Protein AF-A0A382T6Q1-F1 (afdb_monomer)

Nearest PDB structures (foldseek):
  5dcd-assembly1_B  TM=9.804E-01  e=9.846E-10  Neisseria meningitidis MC58
  1kfl-assembly1_C  TM=9.693E-01  e=5.801E-10  Escherichia coli
  5czt-assembly1_D  TM=9.406E-01  e=7.074E-10  Neisseria meningitidis MC58
  7rue-assembly1_A  TM=9.639E-01  e=2.038E-09  Escherichia coli K-12
  6u8j-assembly1_D  TM=9.056E-01  e=2.837E-09  Candidozyma auris

Radius of gyration: 24.12 Å; Cα contacts (8 Å, |Δi|>4): 150; chains: 1; bounding box: 41×45×71 Å

Organism: NCBI:txid408172

Sequence (185 aa):
VERLCSLLVPHKTCTIILPTPISPVASGCVRTANPKHIKVRPGPQPDQVGVLFYGGEIMPATTKDQQGLRDINVNATERLMPPSELLSEFPLTGIAEETVLKGREAIRKVLDGTDGRFIIIAGPCSIHDYDTALEYADRLRRLTQPLSDRLLTVMRVYFEKPRTTVGWKGLLYDPDLNDSFDIAT

Foldseek 3Di:
DVVLCCVLPPPWDKDKDALDDPDPDDPPDPPDDDPPDPPPDPDPDPPDDDDDDDDDDDDDPPDPPPVCPPCVPPPDDDDADDVVVVCVVVPQDPVNVVVVVVLVVVVVCSNVVVQRAMEMETEHPEDLDDVVRVVSVVSSCVSCVVVVSRYSYDYDYHFADDDPDDDDGGCCQCNPRPNPRPNRD

pLDDT: mean 74.5, std 23.42, range [28.3, 98.25]

Mean predicted aligned error: 14.26 Å

Solvent-accessible surface area (backbone atoms only — not comparable to full-atom values): 12126 Å² total; per-residue (Å²): 108,70,71,52,47,53,70,75,40,72,95,51,60,68,48,74,48,74,57,56,80,84,69,97,73,79,93,69,82,74,75,77,75,77,79,88,73,75,77,75,70,82,69,81,64,98,82,69,81,74,91,79,88,78,81,86,85,90,73,83,89,77,75,73,56,89,82,62,85,54,68,80,89,56,92,77,86,80,85,65,79,53,71,74,55,54,46,66,77,58,60,85,47,73,67,57,51,52,50,52,54,54,48,54,53,52,51,49,34,20,69,71,54,80,30,89,32,33,38,34,42,36,35,59,82,48,47,71,51,69,68,65,48,51,54,47,52,54,51,52,49,65,69,43,57,90,43,52,89,51,37,46,78,41,78,44,86,34,44,45,67,96,72,98,62,93,70,86,69,21,34,63,40,22,56,82,74,71,82,75,56,56,58,71,119

Structure (mmCIF, N/CA/C/O backbone):
data_AF-A0A382T6Q1-F1
#
_entry.id   AF-A0A382T6Q1-F1
#
loop_
_atom_site.group_PDB
_atom_site.id
_atom_site.type_symbol
_atom_site.label_atom_id
_atom_site.label_alt_id
_atom_site.label_comp_id
_atom_site.label_asym_id
_atom_site.label_entity_id
_atom_site.label_seq_id
_atom_site.pdbx_PDB_ins_code
_atom_site.Cartn_x
_atom_site.Cartn_y
_atom_site.Cartn_z
_atom_site.occupancy
_atom_site.B_iso_or_equiv
_atom_site.auth_seq_id
_atom_site.auth_comp_id
_atom_site.auth_asym_id
_atom_site.auth_atom_id
_atom_site.pdbx_PDB_model_num
ATOM 1 N N . VAL A 1 1 ? 3.648 -3.907 22.785 1.00 47.91 1 VAL A N 1
ATOM 2 C CA . VAL A 1 1 ? 3.475 -3.422 21.398 1.00 47.91 1 VAL A CA 1
ATOM 3 C C . VAL A 1 1 ? 4.449 -4.117 20.448 1.00 47.91 1 VAL A C 1
ATOM 5 O O . VAL A 1 1 ? 3.983 -4.815 19.560 1.00 47.91 1 VAL A O 1
ATOM 8 N N . GLU A 1 2 ? 5.764 -4.069 20.691 1.00 40.75 2 GLU A N 1
ATOM 9 C CA . GLU A 1 2 ? 6.763 -4.837 19.912 1.00 40.75 2 GLU A CA 1
ATOM 10 C C . GLU A 1 2 ? 6.488 -6.346 19.883 1.00 40.75 2 GLU A C 1
ATOM 12 O O . GLU A 1 2 ? 6.499 -6.943 18.813 1.00 40.75 2 GLU A O 1
ATOM 17 N N . ARG A 1 3 ? 6.103 -6.939 21.027 1.00 52.00 3 ARG A N 1
ATOM 18 C CA . ARG A 1 3 ? 5.649 -8.342 21.092 1.00 52.00 3 ARG A CA 1
ATOM 19 C C . ARG A 1 3 ? 4.442 -8.643 20.194 1.00 52.00 3 ARG A C 1
ATOM 21 O O . ARG A 1 3 ? 4.283 -9.771 19.756 1.00 52.00 3 ARG A O 1
ATOM 28 N N . LEU A 1 4 ? 3.586 -7.652 19.931 1.00 56.66 4 LEU A N 1
ATOM 29 C CA . LEU A 1 4 ? 2.414 -7.817 19.072 1.00 56.66 4 LEU A CA 1
ATOM 30 C C . LEU A 1 4 ? 2.830 -7.804 17.593 1.00 56.66 4 LEU A C 1
ATOM 32 O O . LEU A 1 4 ? 2.441 -8.705 16.865 1.00 56.66 4 LEU A O 1
ATOM 36 N N . CYS A 1 5 ? 3.683 -6.862 17.159 1.00 53.66 5 CYS A N 1
ATOM 37 C CA . CYS A 1 5 ? 4.230 -6.883 15.790 1.00 53.66 5 CYS A CA 1
ATOM 38 C C . CYS A 1 5 ? 5.082 -8.135 15.533 1.00 53.66 5 CYS A C 1
ATOM 40 O O . CYS A 1 5 ? 4.978 -8.709 14.456 1.00 53.66 5 CYS A O 1
ATOM 42 N N . SER A 1 6 ? 5.887 -8.596 16.500 1.00 57.41 6 SER A N 1
ATOM 43 C CA . SER A 1 6 ? 6.708 -9.804 16.321 1.00 57.41 6 SER A CA 1
ATOM 44 C C . SER A 1 6 ? 5.875 -11.084 16.205 1.00 57.41 6 SER A C 1
ATOM 46 O O . SER A 1 6 ? 6.306 -12.023 15.545 1.00 57.41 6 SER A O 1
ATOM 48 N N . LEU A 1 7 ? 4.697 -11.126 16.840 1.00 58.12 7 LEU A N 1
ATOM 49 C CA . LEU A 1 7 ? 3.750 -12.241 16.737 1.00 58.12 7 LEU A CA 1
ATOM 50 C C . LEU A 1 7 ? 2.888 -12.159 15.471 1.00 58.12 7 LEU A C 1
ATOM 52 O O . LEU A 1 7 ? 2.564 -13.189 14.890 1.00 58.12 7 LEU A O 1
ATOM 56 N N . LEU A 1 8 ? 2.513 -10.949 15.046 1.00 56.31 8 LEU A N 1
ATOM 57 C CA . LEU A 1 8 ? 1.639 -10.738 13.890 1.00 56.31 8 LEU A CA 1
ATOM 58 C C . LEU A 1 8 ? 2.393 -10.803 12.557 1.00 56.31 8 LEU A C 1
ATOM 60 O O . LEU A 1 8 ? 1.815 -11.217 11.556 1.00 56.31 8 LEU A O 1
ATOM 64 N N . VAL A 1 9 ? 3.660 -10.374 12.522 1.00 58.84 9 VAL A N 1
ATOM 65 C CA . VAL A 1 9 ? 4.433 -10.239 11.281 1.00 58.84 9 VAL A CA 1
ATOM 66 C C . VAL A 1 9 ? 5.918 -10.567 11.514 1.00 58.84 9 VAL A C 1
ATOM 68 O O . VAL A 1 9 ? 6.771 -9.671 11.508 1.00 58.84 9 VAL A O 1
ATOM 71 N N . PRO A 1 10 ? 6.273 -11.846 11.732 1.00 50.25 10 PRO A N 1
ATOM 72 C CA . PRO A 1 10 ? 7.665 -12.230 11.922 1.00 50.25 10 PRO A CA 1
ATOM 73 C C . PRO A 1 10 ? 8.465 -11.881 10.655 1.00 50.25 10 PRO A C 1
ATOM 75 O O . PRO A 1 10 ? 8.122 -12.299 9.551 1.00 50.25 10 PRO A O 1
ATOM 78 N N . HIS A 1 11 ? 9.523 -11.082 10.817 1.00 51.50 11 HIS A N 1
ATOM 79 C CA . HIS A 1 11 ? 10.464 -10.651 9.767 1.00 51.50 11 HIS A CA 1
ATOM 80 C C . HIS A 1 11 ? 9.995 -9.593 8.747 1.00 51.50 11 HIS A C 1
ATOM 82 O O . HIS A 1 11 ? 10.714 -9.370 7.770 1.00 51.50 11 HIS A O 1
ATOM 88 N N . LYS A 1 12 ? 8.861 -8.892 8.934 1.00 60.53 12 LYS A N 1
ATOM 89 C CA . LYS A 1 12 ? 8.493 -7.771 8.032 1.00 60.53 12 LYS A CA 1
ATOM 90 C C . LYS A 1 12 ? 8.307 -6.441 8.757 1.00 60.53 12 LYS A C 1
ATOM 92 O O . LYS A 1 12 ? 8.210 -6.368 9.978 1.00 60.53 12 LYS A O 1
ATOM 97 N N . THR A 1 13 ? 8.325 -5.361 7.978 1.00 62.75 13 THR A N 1
ATOM 98 C CA . THR A 1 13 ? 8.243 -3.989 8.483 1.00 62.75 13 THR A CA 1
ATOM 99 C C . THR A 1 13 ? 6.822 -3.703 8.979 1.00 62.75 13 THR A C 1
ATOM 101 O O . THR A 1 13 ? 5.854 -3.854 8.236 1.00 62.75 13 THR A O 1
ATOM 104 N N . CYS A 1 14 ? 6.710 -3.299 10.244 1.00 67.50 14 CYS A N 1
ATOM 105 C CA . CYS A 1 14 ? 5.460 -2.992 10.938 1.00 67.50 14 CYS A CA 1
ATOM 106 C C . CYS A 1 14 ? 5.563 -1.552 11.453 1.00 67.50 14 CYS A C 1
ATOM 108 O O . CYS A 1 14 ? 6.477 -1.242 12.218 1.00 67.50 14 CYS A O 1
ATOM 110 N N . THR A 1 15 ? 4.666 -0.666 11.022 1.00 77.75 15 THR A N 1
ATOM 111 C CA . THR A 1 15 ? 4.582 0.711 11.527 1.00 77.75 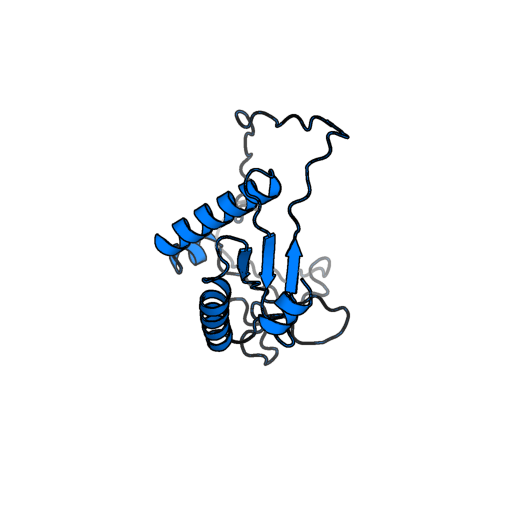15 THR A CA 1
ATOM 112 C C . THR A 1 15 ? 3.299 0.857 12.326 1.00 77.75 15 THR A C 1
ATOM 114 O O . THR A 1 15 ? 2.217 0.552 11.830 1.00 77.75 15 THR A O 1
ATOM 117 N N . ILE A 1 16 ? 3.420 1.326 13.566 1.00 78.62 16 ILE A N 1
ATOM 118 C CA . ILE A 1 16 ? 2.279 1.556 14.452 1.00 78.62 16 ILE A CA 1
ATOM 119 C C . ILE A 1 16 ? 2.143 3.054 14.662 1.00 78.62 16 ILE A C 1
ATOM 121 O O . ILE A 1 16 ? 3.103 3.712 15.061 1.00 78.62 16 ILE A O 1
ATOM 125 N N . ILE A 1 17 ? 0.945 3.573 14.418 1.00 79.38 17 ILE A N 1
ATOM 126 C CA . ILE A 1 17 ? 0.595 4.958 14.717 1.00 79.38 17 ILE A CA 1
ATOM 127 C C . ILE A 1 17 ? -0.292 4.928 15.958 1.00 79.38 17 ILE A C 1
ATOM 129 O O . ILE A 1 17 ? -1.350 4.291 15.978 1.00 79.38 17 ILE A O 1
ATOM 133 N N . LEU A 1 18 ? 0.190 5.573 17.019 1.00 72.88 18 LEU A N 1
ATOM 134 C CA . LEU A 1 18 ? -0.538 5.683 18.274 1.00 72.88 18 LEU A CA 1
ATOM 135 C C . LEU A 1 18 ? -1.592 6.791 18.157 1.00 72.88 18 LEU A C 1
ATOM 137 O O . LEU A 1 18 ? -1.285 7.835 17.578 1.00 72.88 18 LEU A O 1
ATOM 141 N N . PRO A 1 19 ? -2.793 6.609 18.730 1.00 68.62 19 PRO A N 1
ATOM 142 C CA . PRO A 1 19 ? -3.730 7.703 18.908 1.00 68.62 19 PRO A CA 1
ATOM 143 C C . PRO A 1 19 ? -3.088 8.700 19.876 1.00 68.62 19 PRO A C 1
ATOM 145 O O . PRO A 1 19 ? -2.987 8.455 21.079 1.00 68.62 19 PRO A O 1
ATOM 148 N N . THR A 1 20 ? -2.558 9.799 19.349 1.00 55.50 20 THR A N 1
ATOM 149 C CA . THR A 1 20 ? -2.047 10.883 20.184 1.00 55.50 20 THR A CA 1
ATOM 150 C C . THR A 1 20 ? -3.222 11.752 20.617 1.00 55.50 20 THR A C 1
ATOM 152 O O . THR A 1 20 ? -3.984 12.179 19.747 1.00 55.50 20 THR A O 1
ATOM 155 N N . PRO A 1 21 ? -3.375 12.076 21.913 1.00 51.31 21 PRO A N 1
ATOM 156 C CA . PRO A 1 21 ? -4.291 13.133 22.302 1.00 51.31 21 PRO A CA 1
ATOM 157 C C . PRO A 1 21 ? -3.818 14.426 21.636 1.00 51.31 21 PRO A C 1
ATOM 159 O O . PRO A 1 21 ? -2.656 14.815 21.772 1.00 51.31 21 PRO A O 1
ATOM 162 N N . ILE A 1 22 ? -4.706 15.073 20.884 1.00 51.69 22 ILE A N 1
ATOM 163 C CA . ILE A 1 22 ? -4.438 16.387 20.307 1.00 51.69 22 ILE A CA 1
ATOM 164 C C . ILE A 1 22 ? -4.257 17.351 21.488 1.00 51.69 22 ILE A C 1
ATOM 166 O O . ILE A 1 22 ? -5.223 17.751 22.133 1.00 51.69 22 ILE A O 1
ATOM 170 N N . SER A 1 23 ? -3.009 17.688 21.819 1.00 40.84 23 SER A N 1
ATOM 171 C CA . SER A 1 23 ? -2.712 18.794 22.730 1.00 40.84 23 SER A CA 1
ATOM 172 C C . SER A 1 23 ? -3.094 20.107 22.035 1.00 40.84 23 SER A C 1
ATOM 174 O O . SER A 1 23 ? -2.756 20.278 20.859 1.00 40.84 23 SER A O 1
ATOM 176 N N . PRO A 1 24 ? -3.784 21.048 22.704 1.00 41.75 24 PRO A N 1
ATOM 177 C CA . PRO A 1 24 ? -4.223 22.294 22.096 1.00 41.75 24 PRO A CA 1
ATOM 178 C C . PRO A 1 24 ? -3.056 23.288 22.056 1.00 41.75 24 PRO A C 1
ATOM 180 O O . PRO A 1 24 ? -3.032 24.263 22.802 1.00 41.75 24 PRO A O 1
ATOM 183 N N . VAL A 1 25 ? -2.057 23.057 21.206 1.00 37.09 25 VAL A N 1
ATOM 184 C CA . VAL A 1 25 ? -1.015 24.055 20.931 1.00 37.09 25 VAL A CA 1
ATOM 185 C C . VAL A 1 25 ? -0.823 24.173 19.425 1.00 37.09 25 VAL A C 1
ATOM 187 O O . VAL A 1 25 ? -0.616 23.184 18.733 1.00 37.09 25 VAL A O 1
ATOM 190 N N . ALA A 1 26 ? -0.895 25.422 18.959 1.00 33.69 26 ALA A N 1
ATOM 191 C CA . ALA A 1 26 ? -0.887 25.888 17.573 1.00 33.69 26 ALA A CA 1
ATOM 192 C C . ALA A 1 26 ? -2.203 25.683 16.800 1.00 33.69 26 ALA A C 1
ATOM 194 O O . ALA A 1 26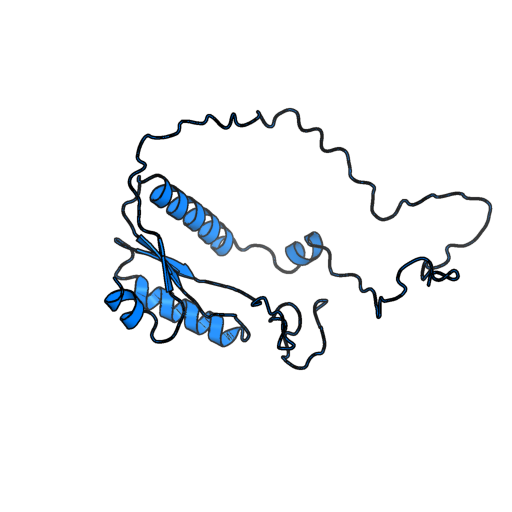 ? -2.272 25.010 15.775 1.00 33.69 26 ALA A O 1
ATOM 195 N N . SER A 1 27 ? -3.228 26.426 17.231 1.00 36.88 27 SER A N 1
ATOM 196 C CA . SER A 1 27 ? -4.284 26.926 16.343 1.00 36.88 27 SER A CA 1
ATOM 197 C C . SER A 1 27 ? -3.674 27.938 15.358 1.00 36.88 27 SER A C 1
ATOM 199 O O . SER A 1 27 ? -3.839 29.151 15.466 1.00 36.88 27 SER A O 1
ATOM 201 N N . GLY A 1 28 ? -2.875 27.427 14.422 1.00 28.55 28 GLY A N 1
ATOM 202 C CA . GLY A 1 28 ? -2.491 28.108 13.197 1.00 28.55 28 GLY A CA 1
ATOM 203 C C . GLY A 1 28 ? -3.567 27.810 12.169 1.00 28.55 28 GLY A C 1
ATOM 204 O O . GLY A 1 28 ? -3.496 26.815 11.459 1.00 28.55 28 GLY A O 1
ATOM 205 N N . CYS A 1 29 ? -4.603 28.643 12.160 1.00 29.12 29 CYS A N 1
ATOM 206 C CA . CYS A 1 29 ? -5.701 28.624 11.206 1.00 29.12 29 CYS A CA 1
ATOM 207 C C . CYS A 1 29 ? -5.169 28.573 9.760 1.00 29.12 29 CYS A C 1
ATOM 209 O O . CYS A 1 29 ? -4.877 29.607 9.158 1.00 29.12 29 CYS A O 1
ATOM 211 N N . VAL A 1 30 ? -5.065 27.376 9.176 1.00 30.83 30 VAL A N 1
ATOM 212 C CA . VAL A 1 30 ? -5.052 27.226 7.720 1.00 30.83 30 VAL A CA 1
ATOM 213 C C . VAL A 1 30 ? -6.495 27.425 7.293 1.00 30.83 30 VAL A C 1
ATOM 215 O O . VAL A 1 30 ? -7.314 26.509 7.340 1.00 30.83 30 VAL A O 1
ATOM 218 N N . ARG A 1 31 ? -6.827 28.672 6.946 1.00 28.30 31 ARG A N 1
ATOM 219 C CA . ARG A 1 31 ? -8.087 28.999 6.281 1.00 28.30 31 ARG A CA 1
ATOM 220 C C . ARG A 1 31 ? -8.196 28.099 5.056 1.00 28.30 31 ARG A C 1
ATOM 222 O O . ARG A 1 31 ? -7.435 28.252 4.103 1.00 28.30 31 ARG A O 1
ATOM 229 N N . THR A 1 32 ? -9.139 27.168 5.081 1.00 33.62 32 THR A N 1
ATOM 230 C CA . THR A 1 32 ? -9.571 26.468 3.881 1.00 33.62 32 THR A CA 1
ATOM 231 C C . THR A 1 32 ? -10.168 27.517 2.950 1.00 33.62 32 THR A C 1
ATOM 233 O O . THR A 1 32 ? -11.182 28.153 3.245 1.00 33.62 32 THR A O 1
ATOM 236 N N . ALA A 1 33 ? -9.486 27.775 1.837 1.00 33.06 33 ALA A N 1
ATOM 237 C CA . ALA A 1 33 ? -10.050 28.585 0.777 1.00 33.06 33 ALA A CA 1
ATOM 238 C C . ALA A 1 33 ? -11.302 27.867 0.250 1.00 33.06 33 ALA A C 1
ATOM 240 O O . ALA A 1 33 ? -11.252 26.713 -0.169 1.00 33.06 33 ALA A O 1
ATOM 241 N N . ASN A 1 34 ? -12.434 28.562 0.321 1.00 33.62 34 ASN A N 1
ATOM 242 C CA . ASN A 1 34 ? -13.714 28.185 -0.264 1.00 33.62 34 ASN A CA 1
ATOM 243 C C . ASN A 1 34 ? -13.518 27.723 -1.731 1.00 33.62 34 ASN A C 1
ATOM 245 O O . ASN A 1 34 ? -13.037 28.518 -2.541 1.00 33.62 34 ASN A O 1
ATOM 249 N N . PRO A 1 35 ? -13.890 26.486 -2.118 1.00 40.66 35 PRO A N 1
ATOM 250 C CA . PRO A 1 35 ? -13.543 25.932 -3.430 1.00 40.66 35 PRO A CA 1
ATOM 251 C C . PRO A 1 35 ? -14.391 26.484 -4.590 1.00 40.66 35 PRO A C 1
ATOM 253 O O . PRO A 1 35 ? -14.252 26.039 -5.725 1.00 40.66 35 PRO A O 1
ATOM 256 N N . LYS A 1 36 ? -15.271 27.466 -4.358 1.00 37.47 36 LYS A N 1
ATOM 257 C CA . LYS A 1 36 ? -16.271 27.884 -5.355 1.00 37.47 36 LYS A CA 1
ATOM 258 C C . LYS A 1 36 ? -15.774 28.777 -6.500 1.00 37.47 36 LYS A C 1
ATOM 260 O O . LYS A 1 36 ? -16.579 29.114 -7.358 1.00 37.47 36 LYS A O 1
ATOM 265 N N . HIS A 1 37 ? -14.487 29.120 -6.587 1.00 37.06 37 HIS A N 1
ATOM 266 C CA . HIS A 1 37 ? -13.967 29.926 -7.707 1.00 37.06 37 HIS A CA 1
ATOM 267 C C . HIS A 1 37 ? -12.546 29.567 -8.173 1.00 37.06 37 HIS A C 1
ATOM 269 O O . HIS A 1 37 ? -11.833 30.421 -8.699 1.00 37.06 37 HIS A O 1
ATOM 275 N N . ILE A 1 38 ? -12.129 28.300 -8.075 1.00 36.31 38 ILE A N 1
ATOM 276 C CA . ILE A 1 38 ? -10.971 27.848 -8.860 1.00 36.31 38 ILE A CA 1
ATOM 277 C C . ILE A 1 38 ? -11.461 27.609 -10.290 1.00 36.31 38 ILE A C 1
ATOM 279 O O . ILE A 1 38 ? -11.937 26.531 -10.636 1.00 36.31 38 ILE A O 1
ATOM 283 N N . LYS A 1 39 ? -11.367 28.640 -11.139 1.00 32.19 39 LYS A N 1
ATOM 284 C CA . LYS A 1 39 ? -11.378 28.435 -12.590 1.00 32.19 39 LYS A CA 1
ATOM 285 C C . LYS A 1 39 ? -10.113 27.654 -12.930 1.00 32.19 39 LYS A C 1
ATOM 287 O O . LYS A 1 39 ? -9.040 28.240 -13.075 1.00 32.19 39 LYS A O 1
ATOM 292 N N . VAL A 1 40 ? -10.250 26.336 -13.036 1.00 39.09 40 VAL A N 1
ATOM 293 C CA . VAL A 1 40 ? -9.284 25.489 -13.733 1.00 39.09 40 VAL A CA 1
ATOM 294 C C . VAL A 1 40 ? -9.191 26.062 -15.143 1.00 39.09 40 VAL A C 1
ATOM 296 O O . VAL A 1 40 ? -10.143 25.977 -15.917 1.00 39.09 40 VAL A O 1
ATOM 299 N N . ARG A 1 41 ? -8.089 26.752 -15.456 1.00 33.16 41 ARG A N 1
ATOM 300 C CA . ARG A 1 41 ? -7.800 27.055 -16.856 1.00 33.16 41 ARG A CA 1
ATOM 301 C C . ARG A 1 41 ? -7.568 25.702 -17.521 1.00 33.16 41 ARG A C 1
ATOM 303 O O . ARG A 1 41 ? -6.821 24.911 -16.941 1.00 33.16 41 ARG A O 1
ATOM 310 N N . PRO A 1 42 ? -8.192 25.416 -18.672 1.00 37.41 42 PRO A N 1
ATOM 311 C CA . PRO A 1 42 ? -7.820 24.231 -19.420 1.00 37.41 42 PRO A CA 1
ATOM 312 C C . PRO A 1 42 ? -6.308 24.308 -19.646 1.00 37.41 42 PRO A C 1
ATOM 314 O O . PRO A 1 42 ? -5.802 25.312 -20.156 1.00 37.41 42 PRO A O 1
ATOM 317 N N . GLY A 1 43 ? -5.586 23.294 -19.164 1.00 37.00 43 GLY A N 1
ATOM 318 C CA . GLY A 1 43 ? -4.207 23.087 -19.579 1.00 37.00 43 GLY A CA 1
ATOM 319 C C . GLY A 1 43 ? -4.182 22.977 -21.105 1.00 37.00 43 GLY A C 1
ATOM 320 O O . GLY A 1 43 ? -5.196 22.585 -21.692 1.00 37.00 43 GLY A O 1
ATOM 321 N N . PRO A 1 44 ? -3.083 23.375 -21.763 1.00 39.00 44 PRO A N 1
ATOM 322 C CA . PRO A 1 44 ? -2.988 23.240 -23.208 1.00 39.00 44 PRO A CA 1
ATOM 323 C C . PRO A 1 44 ? -3.295 21.787 -23.583 1.00 39.00 44 PRO A C 1
ATOM 325 O O . PRO A 1 44 ? -2.747 20.862 -22.980 1.00 39.00 44 PRO A O 1
ATOM 328 N N . GLN A 1 45 ? -4.225 21.607 -24.522 1.00 42.22 45 GLN A N 1
ATOM 329 C CA . GLN A 1 45 ? -4.540 20.299 -25.090 1.00 42.22 45 GLN A CA 1
ATOM 330 C C . GLN A 1 45 ? -3.230 19.678 -25.605 1.00 42.22 45 GLN A C 1
ATOM 332 O O . GLN A 1 45 ? -2.437 20.400 -26.223 1.00 42.22 45 GLN A O 1
ATOM 337 N N . PRO A 1 46 ? -2.954 18.390 -25.336 1.00 41.81 46 PRO A N 1
ATOM 338 C CA . PRO A 1 46 ? -1.657 17.782 -25.635 1.00 41.81 46 PRO A CA 1
ATOM 339 C C . PRO A 1 46 ? -1.360 17.617 -27.140 1.00 41.81 46 PRO A C 1
ATOM 341 O O . PRO A 1 46 ? -0.346 17.025 -27.496 1.00 41.81 46 PRO A O 1
ATOM 344 N N . ASP A 1 47 ? -2.184 18.168 -28.030 1.00 39.00 47 ASP A N 1
ATOM 345 C CA . ASP A 1 47 ? -2.066 18.079 -29.485 1.00 39.00 47 ASP A CA 1
ATOM 346 C C . ASP A 1 47 ? -2.077 19.434 -30.225 1.00 39.00 47 ASP A C 1
ATOM 348 O O . ASP A 1 47 ? -2.083 19.453 -31.454 1.00 39.00 47 ASP A O 1
ATOM 352 N N . GLN A 1 48 ? -2.008 20.582 -29.540 1.00 37.66 48 GLN A N 1
ATOM 353 C CA . GLN A 1 48 ? -1.957 21.891 -30.215 1.00 37.66 48 GLN A CA 1
ATOM 354 C C . GLN A 1 48 ? -0.680 22.680 -29.921 1.00 37.66 48 GLN A C 1
ATOM 356 O O . GLN A 1 48 ? -0.701 23.767 -29.344 1.00 37.66 48 GLN A O 1
ATOM 361 N N . VAL A 1 49 ? 0.452 22.173 -30.412 1.00 38.31 49 VAL A N 1
ATOM 362 C CA . VAL A 1 49 ? 1.567 23.051 -30.785 1.00 38.31 49 VAL A CA 1
ATOM 363 C C . VAL A 1 49 ? 1.359 23.449 -32.243 1.00 38.31 49 VAL A C 1
ATOM 365 O O . VAL A 1 49 ? 1.632 22.673 -33.146 1.00 38.31 49 VAL A O 1
ATOM 368 N N . GLY A 1 50 ? 0.840 24.663 -32.442 1.00 32.69 50 GLY A N 1
ATOM 369 C CA . GLY A 1 50 ? 0.973 25.446 -33.673 1.00 32.69 50 GLY A CA 1
ATOM 370 C C . GLY A 1 50 ? 0.585 24.748 -34.974 1.00 32.69 50 GLY A C 1
ATOM 371 O O . GLY A 1 50 ? 1.440 24.313 -35.737 1.00 32.69 50 GLY A O 1
ATOM 372 N N . VAL A 1 51 ? -0.703 24.774 -35.296 1.00 33.09 51 VAL A N 1
ATOM 373 C CA . VAL A 1 51 ? -1.158 24.619 -36.675 1.00 33.09 51 VAL A CA 1
ATOM 374 C C . VAL A 1 51 ? -0.860 25.919 -37.433 1.00 33.09 51 VAL A C 1
ATOM 376 O O . VAL A 1 51 ? -1.531 26.929 -37.228 1.00 33.09 51 VAL A O 1
ATOM 379 N N . LEU A 1 52 ? 0.128 25.892 -38.329 1.00 30.19 52 LEU A N 1
ATOM 380 C CA . LEU A 1 52 ? 0.249 26.845 -39.435 1.00 30.19 52 LEU A CA 1
ATOM 381 C C . LEU A 1 52 ? 0.068 26.054 -40.731 1.00 30.19 52 LEU A C 1
ATOM 383 O O . LEU A 1 52 ? 0.990 25.415 -41.229 1.00 30.19 52 LEU A O 1
ATOM 387 N N . PHE A 1 53 ? -1.164 26.055 -41.240 1.00 37.72 53 PHE A N 1
ATOM 388 C CA . PHE A 1 53 ? -1.484 25.481 -42.540 1.00 37.72 53 PHE A CA 1
ATOM 389 C C . PHE A 1 53 ? -1.060 26.441 -43.653 1.00 37.72 53 PHE A C 1
ATOM 391 O O . PHE A 1 53 ? -1.612 27.532 -43.772 1.00 37.72 53 PHE A O 1
ATOM 398 N N . TYR A 1 54 ? -0.166 25.977 -44.523 1.00 31.77 54 TYR A N 1
ATOM 399 C CA . TYR A 1 54 ? -0.213 26.283 -45.951 1.00 31.77 54 TYR A CA 1
ATOM 400 C C . TYR A 1 54 ? 0.179 25.018 -46.727 1.00 31.77 54 TYR A C 1
ATOM 402 O O . TYR A 1 54 ? 1.354 24.747 -46.925 1.00 31.77 54 TYR A O 1
ATOM 410 N N . GLY A 1 55 ? -0.839 24.252 -47.137 1.00 40.66 55 GLY A N 1
ATOM 411 C CA . GLY A 1 55 ? -0.755 23.210 -48.166 1.00 40.66 55 GLY A CA 1
ATOM 412 C C . GLY A 1 55 ? -0.064 21.889 -47.792 1.00 40.66 55 GLY A C 1
ATOM 413 O O . GLY A 1 55 ? 1.153 21.809 -47.820 1.00 40.66 55 GLY A O 1
ATOM 414 N N . GLY A 1 56 ? -0.865 20.829 -47.617 1.00 45.94 56 GLY A N 1
ATOM 415 C CA . GLY A 1 56 ? -0.483 19.449 -47.964 1.00 45.94 56 GLY A CA 1
ATOM 416 C C . GLY A 1 56 ? 0.250 18.609 -46.906 1.00 45.94 56 GLY A C 1
ATOM 417 O O . GLY A 1 56 ? 1.387 18.887 -46.563 1.00 45.94 56 GLY A O 1
ATOM 418 N N . GLU A 1 57 ? -0.413 17.514 -46.513 1.00 37.56 57 GLU A N 1
ATOM 419 C CA . GLU A 1 57 ? 0.080 16.307 -45.815 1.00 37.56 57 GLU A CA 1
ATOM 420 C C . GLU A 1 57 ? 0.465 16.382 -44.321 1.00 37.56 57 GLU A C 1
ATOM 422 O O . GLU A 1 57 ? 1.252 17.202 -43.857 1.00 37.56 57 GLU A O 1
ATOM 427 N N . ILE A 1 58 ? -0.105 15.441 -43.555 1.00 43.72 58 ILE A N 1
ATOM 428 C CA . ILE A 1 58 ? 0.192 15.183 -42.142 1.00 43.72 58 ILE A CA 1
ATOM 429 C C . ILE A 1 58 ? 1.397 14.239 -42.094 1.00 43.72 58 ILE A C 1
ATOM 431 O O . ILE A 1 58 ? 1.275 13.057 -42.409 1.00 43.72 58 ILE A O 1
ATOM 435 N N . MET A 1 59 ? 2.556 14.756 -41.692 1.00 38.53 59 MET A N 1
ATOM 436 C CA . MET A 1 59 ? 3.746 13.947 -41.416 1.00 38.53 59 MET A CA 1
ATOM 437 C C . MET A 1 59 ? 3.752 13.512 -39.940 1.00 38.53 59 MET A C 1
ATOM 439 O O . MET A 1 59 ? 3.455 14.334 -39.068 1.00 38.53 59 MET A O 1
ATOM 443 N N . PRO A 1 60 ? 4.099 12.252 -39.614 1.00 43.44 60 PRO A N 1
ATOM 444 C CA . PRO A 1 60 ? 4.239 11.823 -38.228 1.00 43.44 60 PRO A CA 1
ATOM 445 C C . PRO A 1 60 ? 5.418 12.555 -37.572 1.00 43.44 60 PRO A C 1
ATOM 447 O O . PRO A 1 60 ? 6.549 12.513 -38.055 1.00 43.44 60 PRO A O 1
ATOM 450 N N . ALA A 1 61 ? 5.157 13.229 -36.452 1.00 43.84 61 ALA A N 1
ATOM 451 C CA . ALA A 1 61 ? 6.183 13.903 -35.667 1.00 43.84 61 ALA A CA 1
ATOM 452 C C . ALA A 1 61 ? 7.034 12.883 -34.890 1.00 43.84 61 ALA A C 1
ATOM 454 O O . ALA A 1 61 ? 6.840 12.662 -33.698 1.00 43.84 61 ALA A O 1
ATOM 455 N N . THR A 1 62 ? 8.005 12.272 -35.563 1.00 49.94 62 THR A N 1
ATOM 456 C CA . THR A 1 62 ? 9.221 11.754 -34.923 1.00 49.94 62 THR A CA 1
ATOM 457 C C . THR A 1 62 ? 10.353 12.727 -35.211 1.00 49.94 62 THR A C 1
ATOM 459 O O . THR A 1 62 ? 11.234 12.470 -36.030 1.00 49.94 62 THR A O 1
ATOM 462 N N . THR A 1 63 ? 10.324 13.897 -34.580 1.00 48.81 63 THR A N 1
ATOM 463 C CA . THR A 1 63 ? 11.452 14.828 -34.633 1.00 48.81 63 THR A CA 1
ATOM 464 C C . THR A 1 63 ? 12.512 14.367 -33.642 1.00 48.81 63 THR A C 1
ATOM 466 O O . THR A 1 63 ? 12.503 14.787 -32.488 1.00 48.81 63 THR A O 1
ATOM 469 N N . LYS A 1 64 ? 13.453 13.526 -34.090 1.00 50.75 64 LYS A N 1
ATOM 470 C CA . LYS A 1 64 ? 14.811 13.600 -33.532 1.00 50.75 64 LYS A CA 1
ATOM 471 C C . LYS A 1 64 ? 15.282 15.029 -33.776 1.00 50.75 64 LYS A C 1
ATOM 473 O O . LYS A 1 64 ? 15.270 15.476 -34.924 1.00 50.75 64 LYS A O 1
ATOM 478 N N . ASP A 1 65 ? 15.623 15.749 -32.713 1.00 58.69 65 ASP A N 1
ATOM 479 C CA . ASP A 1 65 ? 16.144 17.105 -32.825 1.00 58.69 65 ASP A CA 1
ATOM 480 C C . ASP A 1 65 ? 17.410 17.092 -33.692 1.00 58.69 65 ASP A C 1
ATOM 482 O O . ASP A 1 65 ? 18.457 16.584 -33.293 1.00 58.69 65 ASP A O 1
ATOM 486 N N . GLN A 1 66 ? 17.299 17.619 -34.911 1.00 56.84 66 GLN A N 1
ATOM 487 C CA . GLN A 1 66 ? 18.392 17.621 -35.880 1.00 56.84 66 GLN A CA 1
ATOM 488 C C . GLN A 1 66 ? 19.535 18.565 -35.475 1.00 56.84 66 GLN A C 1
ATOM 490 O O . GLN A 1 66 ? 20.619 18.478 -36.047 1.00 56.84 66 GLN A O 1
ATOM 495 N N . GLN A 1 67 ? 19.315 19.450 -34.493 1.00 65.56 67 GLN A N 1
ATOM 496 C CA . GLN A 1 67 ? 20.311 20.406 -33.998 1.00 65.56 67 GLN A CA 1
ATOM 497 C C . GLN A 1 67 ? 21.016 19.942 -32.715 1.00 65.56 67 GLN A C 1
ATOM 499 O O . GLN A 1 67 ? 21.969 20.593 -32.291 1.00 65.56 67 GLN A O 1
ATOM 504 N N . GLY A 1 68 ? 20.585 18.827 -32.107 1.00 71.62 68 GLY A N 1
ATOM 505 C CA . GLY A 1 68 ? 21.182 18.304 -30.873 1.00 71.62 68 GLY A CA 1
ATOM 506 C C . GLY A 1 68 ? 21.068 19.258 -29.677 1.00 71.62 68 GLY A C 1
ATOM 507 O O . GLY A 1 68 ? 21.925 19.252 -28.799 1.00 71.62 68 GLY A O 1
ATOM 508 N N . LEU A 1 69 ? 20.042 20.109 -29.652 1.00 83.62 69 LEU A N 1
ATOM 509 C CA . LEU A 1 69 ? 19.765 21.050 -28.568 1.00 83.62 69 LEU A CA 1
ATOM 510 C C . LEU A 1 69 ? 18.896 20.411 -27.467 1.00 83.62 69 LEU A C 1
ATOM 512 O O . LEU A 1 69 ? 18.915 20.857 -26.319 1.00 83.62 69 LEU A O 1
ATOM 516 N N . ARG A 1 70 ? 18.115 19.383 -27.812 1.00 84.81 70 ARG A N 1
ATOM 517 C CA . ARG A 1 70 ? 17.151 18.685 -26.954 1.00 84.81 70 ARG A CA 1
ATOM 518 C C . ARG A 1 70 ? 17.356 17.176 -27.022 1.00 84.81 70 ARG A C 1
ATOM 520 O O . ARG A 1 70 ? 17.838 16.649 -28.018 1.00 84.81 70 ARG A O 1
ATOM 527 N N . ASP A 1 71 ? 16.998 16.502 -25.933 1.00 86.94 71 ASP A N 1
ATOM 528 C CA . ASP A 1 71 ? 16.993 15.039 -25.802 1.00 86.94 71 ASP A CA 1
ATOM 529 C C . ASP A 1 71 ? 18.343 14.352 -26.088 1.00 86.94 71 ASP A C 1
ATOM 531 O O . ASP A 1 71 ? 18.405 13.163 -26.389 1.00 86.94 71 ASP A O 1
ATOM 535 N N . ILE A 1 72 ? 19.451 15.087 -25.917 1.00 89.50 72 ILE A N 1
ATOM 536 C CA . ILE A 1 72 ? 20.822 14.629 -26.213 1.00 89.50 72 ILE A CA 1
ATOM 537 C C . ILE A 1 72 ? 21.232 13.342 -25.480 1.00 89.50 72 ILE A C 1
ATOM 539 O O . ILE A 1 72 ? 22.053 12.587 -25.988 1.00 89.50 72 ILE A O 1
ATOM 543 N N . ASN A 1 73 ? 20.663 13.101 -24.294 1.00 89.94 73 ASN A N 1
ATOM 544 C CA . ASN A 1 73 ? 20.958 11.960 -23.421 1.00 89.94 73 ASN A CA 1
ATOM 545 C C . ASN A 1 73 ? 19.706 11.096 -23.177 1.00 89.94 73 ASN A C 1
ATOM 547 O O . ASN A 1 73 ? 19.580 10.471 -22.124 1.00 89.94 73 ASN A O 1
ATOM 551 N N . VAL A 1 74 ? 18.749 11.109 -24.107 1.00 88.56 74 VAL A N 1
ATOM 552 C CA . VAL A 1 74 ? 17.525 10.305 -24.027 1.00 88.56 74 VAL A CA 1
ATOM 553 C C . VAL A 1 74 ? 17.676 9.098 -24.947 1.00 88.56 74 VAL A C 1
ATOM 555 O O . VAL A 1 74 ? 17.817 9.247 -26.159 1.00 88.56 74 VAL A O 1
ATOM 558 N N . ASN A 1 75 ? 17.642 7.895 -24.370 1.00 87.75 75 ASN A N 1
ATOM 559 C CA . ASN A 1 75 ? 17.728 6.655 -25.148 1.00 87.75 75 ASN A CA 1
ATOM 560 C C . ASN A 1 75 ? 16.442 6.399 -25.944 1.00 87.75 75 ASN A C 1
ATOM 562 O O . ASN A 1 75 ? 16.504 6.042 -27.120 1.00 87.75 75 ASN A O 1
ATOM 566 N N . ALA A 1 76 ? 15.289 6.584 -25.302 1.00 87.00 76 ALA A N 1
ATOM 567 C CA . ALA A 1 76 ? 13.973 6.398 -25.894 1.00 87.00 76 ALA A CA 1
ATOM 568 C C . ALA A 1 76 ? 12.919 7.200 -25.118 1.00 87.00 76 ALA A C 1
ATOM 570 O O . ALA A 1 76 ? 13.098 7.492 -23.933 1.00 87.00 76 ALA A O 1
ATOM 571 N N . THR A 1 77 ? 11.819 7.515 -25.799 1.00 87.81 77 THR A N 1
ATOM 572 C CA . THR A 1 77 ? 10.616 8.097 -25.201 1.00 87.81 77 THR A CA 1
ATOM 573 C C . THR A 1 77 ? 9.431 7.251 -25.627 1.00 87.81 77 THR A C 1
ATOM 575 O O . THR A 1 77 ? 9.161 7.121 -26.821 1.00 87.81 77 THR A O 1
ATOM 578 N N . GLU A 1 78 ? 8.711 6.713 -24.652 1.00 86.62 78 GLU A N 1
ATOM 579 C CA . GLU A 1 78 ? 7.552 5.854 -24.874 1.00 86.62 78 GLU A CA 1
ATOM 580 C C . GLU A 1 78 ? 6.295 6.514 -24.309 1.00 86.62 78 GLU A C 1
ATOM 582 O O . GLU A 1 78 ? 6.339 7.233 -23.306 1.00 86.62 78 GLU A O 1
ATOM 587 N N . ARG A 1 79 ? 5.163 6.320 -24.990 1.00 89.62 79 ARG A N 1
ATOM 588 C CA . ARG A 1 79 ? 3.868 6.798 -24.500 1.00 89.62 79 ARG A CA 1
ATOM 589 C C . ARG A 1 79 ? 3.272 5.740 -23.589 1.00 89.62 79 ARG A C 1
ATOM 591 O O . ARG A 1 79 ? 3.137 4.595 -23.999 1.00 89.62 79 ARG A O 1
ATOM 598 N N . LEU A 1 80 ? 2.868 6.160 -22.398 1.00 90.56 80 LEU A N 1
ATOM 599 C CA . LEU A 1 80 ? 2.147 5.313 -21.457 1.00 90.56 80 LEU A CA 1
ATOM 600 C C . LEU A 1 80 ? 0.640 5.413 -21.683 1.00 90.56 80 LEU A C 1
ATOM 602 O O . LEU A 1 80 ? 0.141 6.434 -22.171 1.00 90.56 80 LEU A O 1
ATOM 606 N N . MET A 1 81 ? -0.075 4.370 -21.267 1.00 90.19 81 MET A N 1
ATOM 607 C CA . MET A 1 81 ? -1.531 4.373 -21.210 1.00 90.19 81 MET A CA 1
ATOM 608 C C . MET A 1 81 ? -2.028 5.551 -20.345 1.00 90.19 81 MET A C 1
ATOM 610 O O . MET A 1 81 ? -1.529 5.767 -19.233 1.00 90.19 81 MET A O 1
ATOM 614 N N . PRO A 1 82 ? -3.005 6.349 -20.815 1.00 93.31 82 PRO A N 1
ATOM 615 C CA . PRO A 1 82 ? -3.571 7.426 -20.020 1.00 93.31 82 PRO A CA 1
ATOM 616 C C . PRO A 1 82 ? -4.383 6.869 -18.835 1.00 93.31 82 PRO A C 1
ATOM 618 O O . PRO A 1 82 ? -5.079 5.862 -18.980 1.00 93.31 82 PRO A O 1
ATOM 621 N N . PRO A 1 83 ? -4.422 7.560 -17.678 1.00 93.12 83 PRO A N 1
ATOM 622 C CA . PRO A 1 83 ? -5.160 7.084 -16.503 1.00 93.12 83 PRO A CA 1
ATOM 623 C C . PRO A 1 83 ? -6.647 6.786 -16.751 1.00 93.12 83 PRO A C 1
ATOM 625 O O . PRO A 1 83 ? -7.223 5.928 -16.090 1.00 93.12 83 PRO A O 1
ATOM 628 N N . SER A 1 84 ? -7.287 7.490 -17.689 1.00 94.75 84 SER A N 1
ATOM 629 C CA . SER A 1 84 ? -8.688 7.256 -18.060 1.00 94.75 84 SER A CA 1
ATOM 630 C C . SER A 1 84 ? -8.921 5.891 -18.707 1.00 94.75 84 SER A C 1
ATOM 632 O O . SER A 1 84 ? -9.980 5.301 -18.510 1.00 94.75 84 SER A O 1
ATOM 634 N N . GLU A 1 85 ? -7.951 5.403 -19.477 1.00 93.94 85 GLU A N 1
ATOM 635 C CA . GLU A 1 85 ? -8.019 4.093 -20.126 1.00 93.94 85 GLU A CA 1
ATOM 636 C C . GLU A 1 85 ? -7.789 2.986 -19.097 1.00 93.94 85 GLU A C 1
ATOM 638 O O . GLU A 1 85 ? -8.623 2.092 -18.985 1.00 93.94 85 GLU A O 1
ATOM 643 N N . LEU A 1 86 ? -6.802 3.154 -18.210 1.00 90.75 86 LEU A N 1
ATOM 644 C CA . LEU A 1 86 ? -6.557 2.230 -17.098 1.00 90.75 86 LEU A CA 1
ATOM 645 C C . LEU A 1 86 ? -7.784 2.073 -16.180 1.00 90.75 86 LEU A C 1
ATOM 647 O O . LEU A 1 86 ? -8.140 0.968 -15.780 1.00 90.75 86 LEU A O 1
ATOM 651 N N . LEU A 1 87 ? -8.470 3.177 -15.861 1.00 92.31 87 LEU A N 1
ATOM 652 C CA . LEU A 1 87 ? -9.710 3.145 -15.072 1.00 92.31 87 LEU A CA 1
ATOM 653 C C . LEU A 1 87 ? -10.876 2.470 -15.805 1.00 92.31 87 LEU A C 1
ATOM 655 O O . LEU A 1 87 ? -11.802 1.985 -15.154 1.00 92.31 87 LEU A O 1
ATOM 659 N N . SER A 1 88 ? -10.856 2.480 -17.139 1.00 94.19 88 SER A N 1
ATOM 660 C CA . SER A 1 88 ? -11.869 1.818 -17.962 1.00 94.19 88 SER A CA 1
ATOM 661 C C . SER A 1 88 ? -11.616 0.312 -18.045 1.00 94.19 88 SER A C 1
ATOM 663 O O . SER A 1 88 ? -12.570 -0.460 -18.008 1.00 94.19 88 SER A O 1
ATOM 665 N N . GLU A 1 89 ? -10.348 -0.100 -18.117 1.00 93.56 89 GLU A N 1
ATOM 666 C CA . GLU A 1 89 ? -9.932 -1.505 -18.126 1.00 93.56 89 GLU A CA 1
ATOM 667 C C . GLU A 1 89 ? -10.098 -2.174 -16.754 1.00 93.56 89 GLU A C 1
ATOM 669 O O . GLU A 1 89 ? -10.600 -3.295 -16.660 1.00 93.56 89 GLU A O 1
ATOM 674 N N . PHE A 1 90 ? -9.767 -1.456 -15.676 1.00 92.25 90 PHE A N 1
ATOM 675 C CA . PHE A 1 90 ? -9.871 -1.936 -14.297 1.00 92.25 90 PHE A CA 1
ATOM 676 C C . PHE A 1 90 ? -10.890 -1.109 -13.497 1.00 92.25 90 PHE A C 1
ATOM 678 O O . PHE A 1 90 ? -10.511 -0.320 -12.620 1.00 92.25 90 PHE A O 1
ATOM 685 N N . PRO A 1 91 ? -12.202 -1.267 -13.768 1.00 94.00 91 PRO A N 1
ATOM 686 C CA . PRO A 1 91 ? -13.228 -0.489 -13.096 1.00 94.00 91 PRO A CA 1
ATOM 687 C C . PRO A 1 91 ? -13.281 -0.815 -11.602 1.00 94.00 91 PRO A C 1
ATOM 689 O O . PRO A 1 91 ? -13.195 -1.969 -11.170 1.00 94.00 91 PRO A O 1
ATOM 692 N N . LEU A 1 92 ? -13.478 0.225 -10.794 1.00 94.25 92 LEU A N 1
ATOM 693 C CA . LEU A 1 92 ? -13.617 0.084 -9.352 1.00 94.25 92 LEU A CA 1
ATOM 694 C C . LEU A 1 92 ? -14.861 -0.752 -9.020 1.00 94.25 92 LEU A C 1
ATOM 696 O O . LEU A 1 92 ? -15.980 -0.413 -9.400 1.00 94.25 92 LEU A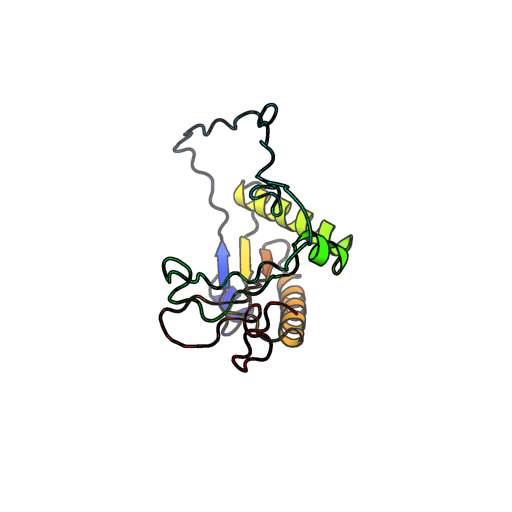 O 1
ATOM 700 N N . THR A 1 93 ? -14.673 -1.836 -8.271 1.00 96.75 93 THR A N 1
ATOM 701 C CA . THR A 1 93 ? -15.796 -2.639 -7.776 1.00 96.75 93 THR A CA 1
ATOM 702 C C . THR A 1 93 ? -16.453 -1.961 -6.574 1.00 96.75 93 THR A C 1
ATOM 704 O O . THR A 1 93 ? -15.778 -1.295 -5.787 1.00 96.75 93 THR A O 1
ATOM 707 N N . GLY A 1 94 ? -17.753 -2.190 -6.357 1.00 97.31 94 GLY A N 1
ATOM 708 C CA . GLY A 1 94 ? -18.458 -1.631 -5.193 1.00 97.31 94 GLY A CA 1
ATOM 709 C C . GLY A 1 94 ? -17.843 -2.052 -3.849 1.00 97.31 94 GLY A C 1
ATOM 710 O O . GLY A 1 94 ? -17.774 -1.257 -2.916 1.00 97.31 94 GLY A O 1
ATOM 711 N N . ILE A 1 95 ? -17.304 -3.275 -3.766 1.00 97.00 95 ILE A N 1
ATOM 712 C CA . ILE A 1 95 ? -16.593 -3.767 -2.574 1.00 97.00 95 ILE A CA 1
ATOM 713 C C . ILE A 1 95 ? -15.297 -2.977 -2.348 1.00 97.00 95 ILE A C 1
ATOM 715 O O . ILE A 1 95 ? -14.983 -2.611 -1.212 1.00 97.00 95 ILE A O 1
ATOM 719 N N . ALA A 1 96 ? -14.533 -2.712 -3.413 1.00 96.06 96 ALA A N 1
ATOM 720 C CA . ALA A 1 96 ? -13.299 -1.939 -3.324 1.00 96.06 96 ALA A CA 1
ATOM 721 C C . ALA A 1 96 ? -13.584 -0.482 -2.933 1.00 96.06 96 ALA A C 1
ATOM 723 O O . ALA A 1 96 ? -12.920 0.052 -2.044 1.00 96.06 96 ALA A O 1
ATOM 724 N N . GLU A 1 97 ? -14.607 0.132 -3.531 1.00 97.44 97 GLU A N 1
ATOM 725 C CA . GLU A 1 97 ? -15.065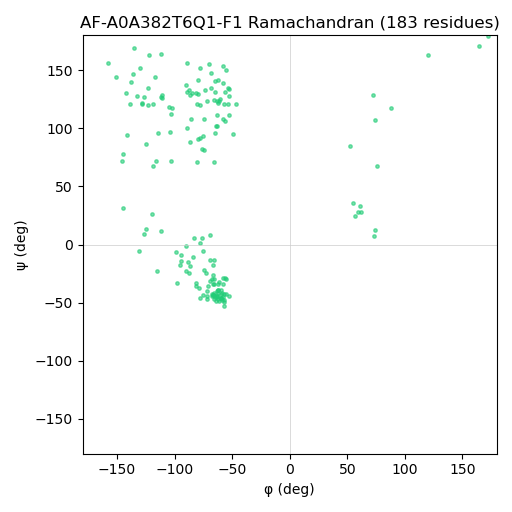 1.478 -3.183 1.00 97.44 97 GLU A CA 1
ATOM 726 C C . GLU A 1 97 ? -15.432 1.580 -1.698 1.00 97.44 97 GLU A C 1
ATOM 728 O O . GLU A 1 97 ? -14.887 2.414 -0.969 1.00 97.44 97 GLU A O 1
ATOM 733 N N . GLU A 1 98 ? -16.297 0.684 -1.223 1.00 98.00 98 GLU A N 1
ATOM 734 C CA . GLU A 1 98 ? -16.725 0.648 0.172 1.00 98.00 98 GLU A CA 1
ATOM 735 C C . GLU A 1 98 ? -15.536 0.444 1.122 1.00 98.00 98 GLU A C 1
ATOM 737 O O . GLU A 1 98 ? -15.428 1.128 2.143 1.00 98.00 98 GLU A O 1
ATOM 742 N N . THR A 1 99 ? -14.611 -0.454 0.770 1.00 96.88 99 THR A N 1
ATOM 743 C CA . THR A 1 99 ? -13.394 -0.720 1.550 1.00 96.88 99 THR A CA 1
ATOM 744 C C . THR A 1 99 ? -12.532 0.535 1.681 1.00 96.88 99 THR A C 1
ATOM 746 O O . THR A 1 99 ? -12.100 0.875 2.787 1.00 96.88 99 THR A O 1
ATOM 749 N N . VAL A 1 100 ? -12.314 1.261 0.580 1.00 97.38 100 VAL A N 1
ATOM 750 C CA . VAL A 1 100 ? -11.517 2.495 0.568 1.00 97.38 100 VAL A CA 1
ATOM 751 C C . VAL A 1 100 ? -12.191 3.594 1.386 1.00 97.38 100 VAL A C 1
ATOM 753 O O . VAL A 1 100 ? -11.533 4.231 2.213 1.00 97.38 100 VAL A O 1
ATOM 756 N N . LEU A 1 101 ? -13.494 3.815 1.195 1.00 98.25 101 LEU A N 1
ATOM 757 C CA . LEU A 1 101 ? -14.240 4.852 1.910 1.00 98.25 101 LEU A CA 1
ATOM 758 C C . LEU A 1 101 ? -14.280 4.576 3.418 1.00 98.25 101 LEU A C 1
ATOM 760 O O . LEU A 1 101 ? -13.933 5.455 4.213 1.00 98.25 101 LEU A O 1
ATOM 764 N N . LYS A 1 102 ? -14.617 3.344 3.821 1.00 97.50 102 LYS A N 1
ATOM 765 C CA . LYS A 1 102 ? -14.620 2.936 5.234 1.00 97.50 102 LYS A CA 1
ATOM 766 C C . LYS A 1 102 ? -13.230 3.027 5.855 1.00 97.50 102 LYS A C 1
ATOM 768 O O . LYS A 1 102 ? -13.106 3.500 6.983 1.00 97.50 102 LYS A O 1
ATOM 773 N N . GLY A 1 103 ? -12.191 2.609 5.131 1.00 97.12 103 GLY A N 1
ATOM 774 C CA . GLY A 1 103 ? -10.807 2.688 5.593 1.00 97.12 103 GLY A CA 1
ATOM 775 C C . GLY A 1 103 ? -10.363 4.127 5.859 1.00 97.12 103 GLY A C 1
ATOM 776 O O . GLY A 1 103 ? -9.857 4.423 6.941 1.00 97.12 103 GLY A O 1
ATOM 777 N N . ARG A 1 104 ? -10.611 5.041 4.910 1.00 98.12 104 ARG A N 1
ATOM 778 C CA . ARG A 1 104 ? -10.282 6.472 5.050 1.00 98.12 104 ARG A CA 1
ATOM 779 C C . ARG A 1 104 ? -10.998 7.107 6.236 1.00 98.12 104 ARG A C 1
ATOM 781 O O . ARG A 1 104 ? -10.370 7.804 7.028 1.00 98.12 104 ARG A O 1
ATOM 788 N N . GLU A 1 105 ? -12.290 6.835 6.377 1.00 98.19 105 GLU A N 1
ATOM 789 C CA . GLU A 1 105 ? -13.090 7.366 7.478 1.00 98.19 105 GLU A CA 1
ATOM 790 C C . GLU A 1 105 ? -12.636 6.819 8.839 1.00 98.19 105 GLU A C 1
ATOM 792 O O . GLU A 1 105 ? -12.521 7.575 9.801 1.00 98.19 105 GLU A O 1
ATOM 797 N N . ALA A 1 106 ? -12.320 5.524 8.931 1.00 97.00 106 ALA A N 1
ATOM 798 C CA . ALA A 1 106 ? -11.806 4.924 10.160 1.00 97.00 106 ALA A CA 1
ATOM 799 C C . ALA A 1 106 ? -10.448 5.518 10.567 1.00 97.00 106 ALA A C 1
ATOM 801 O O . ALA A 1 106 ? -10.256 5.857 11.732 1.00 97.00 106 ALA A O 1
ATOM 802 N N . ILE A 1 107 ? -9.528 5.697 9.610 1.00 96.81 107 ILE A N 1
ATOM 803 C CA . ILE A 1 107 ? -8.230 6.339 9.862 1.00 96.81 107 ILE A CA 1
ATOM 804 C C . ILE A 1 107 ? -8.445 7.761 10.372 1.00 96.81 107 ILE A C 1
ATOM 806 O O . ILE A 1 107 ? -7.851 8.141 11.378 1.00 96.81 107 ILE A O 1
ATOM 810 N N . ARG A 1 108 ? -9.329 8.527 9.722 1.00 97.00 108 ARG A N 1
ATOM 811 C CA . ARG A 1 108 ? -9.654 9.895 10.132 1.00 97.00 108 ARG A CA 1
ATOM 812 C C . ARG A 1 108 ? -10.148 9.944 11.577 1.00 97.00 108 ARG A C 1
ATOM 814 O O . ARG A 1 108 ? -9.616 10.716 12.359 1.00 97.00 108 ARG A O 1
ATOM 821 N N . LYS A 1 109 ? -11.083 9.070 11.964 1.00 97.00 109 LYS A N 1
ATOM 822 C CA . LYS A 1 109 ? -11.591 9.013 13.346 1.00 97.00 109 LYS A CA 1
ATOM 823 C C . LYS A 1 109 ? -10.502 8.728 14.379 1.00 97.00 109 LYS A C 1
ATOM 825 O O . LYS A 1 109 ? -10.543 9.327 15.454 1.00 97.00 109 LYS A O 1
ATOM 830 N N . VAL A 1 110 ? -9.551 7.845 14.054 1.00 95.25 110 VAL A N 1
ATOM 831 C CA . VAL A 1 110 ? -8.413 7.537 14.935 1.00 95.25 110 VAL A CA 1
ATOM 832 C C . VAL A 1 110 ? -7.476 8.738 15.062 1.00 95.25 110 VAL A C 1
ATOM 834 O O . VAL A 1 110 ? -7.073 9.083 16.170 1.00 95.25 110 VAL A O 1
ATOM 837 N N . LEU A 1 111 ? -7.162 9.411 13.952 1.00 94.06 111 LEU A N 1
ATOM 838 C CA . LEU A 1 111 ? -6.325 10.617 13.960 1.00 94.06 111 LEU A CA 1
ATOM 839 C C . LEU A 1 111 ? -7.003 11.798 14.677 1.00 94.06 111 LEU A C 1
ATOM 841 O O . LEU A 1 111 ? -6.327 12.559 15.364 1.00 94.06 111 LEU A O 1
ATOM 845 N N . ASP A 1 112 ? -8.329 11.905 14.576 1.00 94.69 112 ASP A N 1
ATOM 846 C CA . ASP A 1 112 ? -9.152 12.904 15.271 1.00 94.69 112 ASP A CA 1
ATOM 847 C C . ASP A 1 112 ? -9.346 12.570 16.770 1.00 94.69 112 ASP A C 1
ATOM 849 O O . ASP A 1 112 ? -9.961 13.340 17.507 1.00 94.69 112 ASP A O 1
ATOM 853 N N . GLY A 1 113 ? -8.870 11.408 17.240 1.00 93.19 113 GLY A N 1
ATOM 854 C CA . GLY A 1 113 ? -9.008 10.953 18.630 1.00 93.19 113 GLY A CA 1
ATOM 855 C C . GLY A 1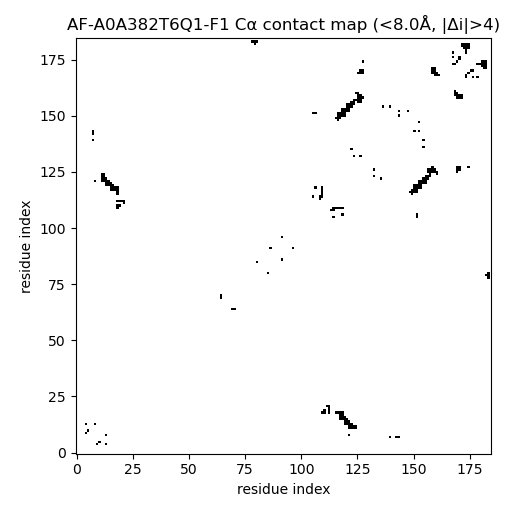 113 ? -10.420 10.499 19.027 1.00 93.19 113 GLY A C 1
ATOM 856 O O . GLY A 1 113 ? -10.669 10.209 20.195 1.00 93.19 113 GLY A O 1
ATOM 857 N N . THR A 1 114 ? -11.347 10.418 18.069 1.00 96.19 114 THR A N 1
ATOM 858 C CA . THR A 1 114 ? -12.732 9.945 18.285 1.00 96.19 114 THR A CA 1
ATOM 859 C C . THR A 1 11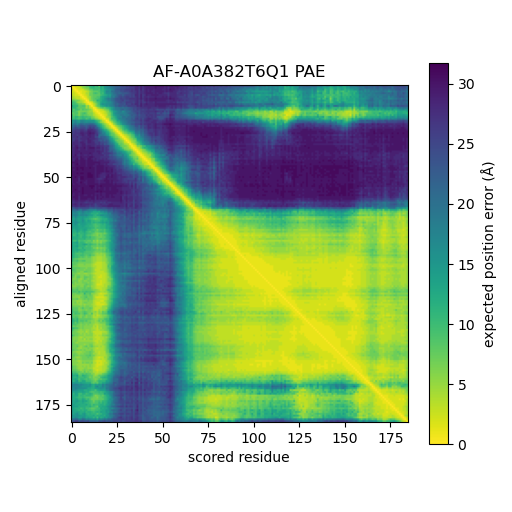4 ? -12.864 8.421 18.240 1.00 96.19 114 THR A C 1
ATOM 861 O O . THR A 1 114 ? -13.898 7.872 18.615 1.00 96.19 114 THR A O 1
ATOM 864 N N . ASP A 1 115 ? -11.810 7.734 17.802 1.00 95.75 115 ASP A N 1
ATOM 865 C CA . ASP A 1 115 ? -11.665 6.283 17.809 1.00 95.75 115 ASP A CA 1
ATOM 866 C C . ASP A 1 115 ? -10.328 5.934 18.486 1.00 95.75 115 ASP A C 1
ATOM 868 O O . ASP A 1 115 ? -9.268 6.387 18.063 1.00 95.75 115 ASP A O 1
ATOM 872 N N . GLY A 1 116 ? -10.382 5.162 19.574 1.00 94.31 116 GLY A N 1
ATOM 873 C CA . GLY A 1 116 ? -9.217 4.847 20.411 1.00 94.31 116 GLY A CA 1
ATOM 874 C C . GLY A 1 116 ? -8.346 3.695 19.903 1.00 94.31 116 GLY A C 1
ATOM 875 O O . GLY A 1 116 ? -7.442 3.259 20.620 1.00 94.31 116 GLY A O 1
ATOM 876 N N . ARG A 1 117 ? -8.628 3.150 18.714 1.00 95.06 117 ARG A N 1
ATOM 877 C CA . ARG A 1 117 ? -7.850 2.046 18.135 1.00 95.06 117 ARG A CA 1
ATOM 878 C C . ARG A 1 117 ? -6.455 2.491 17.699 1.00 95.06 117 ARG A C 1
ATOM 880 O O . ARG A 1 117 ? -6.220 3.643 17.352 1.00 95.06 117 ARG A O 1
ATOM 887 N N . PHE A 1 118 ? -5.521 1.545 17.654 1.00 92.44 118 PHE A N 1
ATOM 888 C CA . PHE A 1 118 ? -4.182 1.763 17.100 1.00 92.44 118 PHE A CA 1
ATOM 889 C C . PHE A 1 118 ? -4.169 1.469 15.604 1.00 92.44 118 PHE A C 1
ATOM 891 O O . PHE A 1 118 ? -4.597 0.389 15.192 1.00 92.44 118 PHE A O 1
ATOM 898 N N . ILE A 1 119 ? -3.620 2.373 14.792 1.00 94.56 119 ILE A N 1
ATOM 899 C CA . ILE A 1 119 ? -3.394 2.070 13.376 1.00 94.56 119 ILE A CA 1
ATOM 900 C C . ILE A 1 119 ? -2.129 1.223 13.254 1.00 94.56 119 ILE A C 1
ATOM 902 O O . ILE A 1 119 ? -1.068 1.591 13.763 1.00 94.56 119 ILE A O 1
ATOM 906 N N . ILE A 1 120 ? -2.235 0.108 12.535 1.00 93.25 120 ILE A N 1
ATOM 907 C CA . ILE A 1 120 ? -1.092 -0.722 12.153 1.00 93.25 120 ILE A CA 1
ATOM 908 C C . ILE A 1 120 ? -1.001 -0.760 10.637 1.00 93.25 120 ILE A C 1
ATOM 910 O O . ILE A 1 120 ? -1.912 -1.247 9.973 1.00 93.25 120 ILE A O 1
ATOM 914 N N . ILE A 1 121 ? 0.131 -0.307 10.108 1.00 94.44 121 ILE A N 1
ATOM 915 C CA . ILE A 1 121 ? 0.498 -0.442 8.702 1.00 94.44 121 ILE A CA 1
ATOM 916 C C . ILE A 1 121 ? 1.524 -1.570 8.6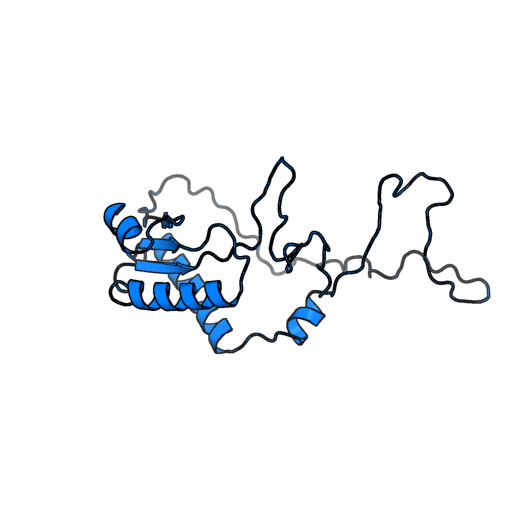05 1.00 94.44 121 ILE A C 1
ATOM 918 O O . ILE A 1 121 ? 2.647 -1.444 9.099 1.00 94.44 121 ILE A O 1
ATOM 922 N N . ALA A 1 122 ? 1.138 -2.682 7.986 1.00 91.31 122 ALA A N 1
ATOM 923 C CA . ALA A 1 122 ? 1.968 -3.880 7.910 1.00 91.31 122 ALA A CA 1
ATOM 924 C C . ALA A 1 122 ? 1.923 -4.510 6.521 1.00 91.31 122 ALA A C 1
ATOM 926 O O . ALA A 1 122 ? 0.871 -4.600 5.894 1.00 91.31 122 ALA A O 1
ATOM 927 N N . GLY A 1 123 ? 3.065 -4.987 6.038 1.00 90.81 123 GLY A N 1
ATOM 928 C CA . GLY A 1 123 ? 3.146 -5.626 4.731 1.00 90.81 123 GLY A CA 1
ATOM 929 C C . GLY A 1 123 ? 4.572 -5.919 4.291 1.00 90.81 123 GLY A C 1
ATOM 930 O O . GLY A 1 123 ? 5.526 -5.623 5.019 1.00 90.81 123 GLY A O 1
ATOM 931 N N . PRO A 1 124 ? 4.737 -6.512 3.101 1.00 89.25 124 PRO A N 1
ATOM 932 C CA . PRO A 1 124 ? 6.049 -6.680 2.493 1.00 89.25 124 PRO A CA 1
ATOM 933 C C . PRO A 1 124 ? 6.765 -5.334 2.293 1.00 89.25 124 PRO A C 1
ATOM 935 O O . PRO A 1 124 ? 6.151 -4.273 2.150 1.00 89.25 124 PRO A O 1
ATOM 938 N N . CYS A 1 125 ? 8.101 -5.375 2.278 1.00 87.50 125 CYS A N 1
ATOM 939 C CA . CYS A 1 125 ? 8.918 -4.190 2.016 1.00 87.50 125 CYS A CA 1
ATOM 940 C C . CYS A 1 125 ? 8.673 -3.640 0.600 1.00 87.50 125 CYS A C 1
ATOM 942 O O . CYS A 1 125 ? 8.554 -2.432 0.429 1.00 87.50 125 CYS A O 1
ATOM 944 N N . SER A 1 126 ? 8.528 -4.515 -0.384 1.00 87.69 126 SER A N 1
ATOM 945 C CA . SER A 1 126 ? 8.008 -4.223 -1.716 1.00 87.69 126 SER A CA 1
ATOM 946 C C . SER A 1 126 ? 7.343 -5.489 -2.248 1.00 87.69 126 SER A C 1
ATOM 948 O O . SER A 1 126 ? 7.796 -6.599 -1.947 1.00 87.69 126 SER A O 1
ATOM 950 N N . ILE A 1 127 ? 6.257 -5.330 -2.992 1.00 90.81 127 ILE A N 1
ATOM 951 C CA . ILE A 1 127 ? 5.568 -6.422 -3.676 1.00 90.81 127 ILE A CA 1
ATOM 952 C C . ILE A 1 127 ? 6.273 -6.646 -5.006 1.00 90.81 127 ILE A C 1
ATOM 954 O O . ILE A 1 127 ? 6.526 -5.685 -5.720 1.00 90.81 127 ILE A O 1
ATOM 958 N N . HIS A 1 128 ? 6.601 -7.900 -5.291 1.00 88.38 128 HIS A N 1
ATOM 959 C CA . HIS A 1 128 ? 7.192 -8.359 -6.551 1.00 88.38 128 HIS A CA 1
ATOM 960 C C . HIS A 1 128 ? 6.450 -9.577 -7.122 1.00 88.38 128 HIS A C 1
ATOM 962 O O . HIS A 1 128 ? 6.786 -10.033 -8.199 1.00 88.38 128 HIS A O 1
ATOM 968 N N . ASP A 1 129 ? 5.476 -10.116 -6.385 1.00 90.88 129 ASP A N 1
ATOM 969 C CA . ASP A 1 129 ? 4.672 -11.265 -6.782 1.00 90.88 129 ASP A CA 1
ATOM 970 C C . ASP A 1 129 ? 3.232 -11.042 -6.310 1.00 90.88 129 ASP A C 1
ATOM 972 O O . ASP A 1 129 ? 3.000 -10.668 -5.150 1.00 90.88 129 ASP A O 1
ATOM 976 N N . TYR A 1 130 ? 2.282 -11.223 -7.223 1.00 89.56 130 TYR A N 1
ATOM 977 C CA . TYR A 1 130 ? 0.869 -10.940 -6.990 1.00 89.56 130 TYR A CA 1
ATOM 978 C C . TYR A 1 130 ? 0.234 -11.969 -6.048 1.00 89.56 130 TYR A C 1
ATOM 980 O O . TYR A 1 130 ? -0.415 -11.594 -5.066 1.00 89.56 130 TYR A O 1
ATOM 988 N N . ASP A 1 131 ? 0.483 -13.256 -6.285 1.00 92.62 131 ASP A N 1
ATOM 989 C CA . ASP A 1 131 ? -0.149 -14.343 -5.535 1.00 92.62 131 ASP A CA 1
ATOM 990 C C . ASP A 1 131 ? 0.301 -14.347 -4.069 1.00 92.62 131 ASP A C 1
ATOM 992 O O . ASP A 1 131 ? -0.522 -14.408 -3.149 1.00 92.62 131 ASP A O 1
ATOM 996 N N . THR A 1 132 ? 1.599 -14.154 -3.823 1.00 90.56 132 THR A N 1
ATOM 997 C CA . THR A 1 132 ? 2.148 -14.007 -2.468 1.00 90.56 132 THR A CA 1
ATOM 998 C C . THR A 1 132 ? 1.579 -12.774 -1.762 1.00 90.56 132 THR A C 1
ATOM 1000 O O . THR A 1 132 ? 1.388 -12.786 -0.540 1.00 90.56 132 THR A O 1
ATOM 1003 N N . ALA A 1 133 ? 1.294 -11.688 -2.492 1.00 92.81 133 ALA A N 1
ATOM 1004 C CA . ALA A 1 133 ? 0.673 -10.503 -1.906 1.00 92.81 133 ALA A CA 1
ATOM 1005 C C . ALA A 1 133 ? -0.767 -10.780 -1.455 1.00 92.81 133 ALA A C 1
ATOM 1007 O O . ALA A 1 133 ? -1.133 -10.384 -0.344 1.00 92.81 133 ALA A O 1
ATOM 1008 N N . LEU A 1 134 ? -1.559 -11.494 -2.260 1.00 94.94 134 LEU A N 1
ATOM 1009 C CA . LEU A 1 134 ? -2.914 -11.905 -1.888 1.00 94.94 134 LEU A CA 1
ATOM 1010 C C . LEU A 1 134 ? -2.916 -12.878 -0.706 1.00 94.94 134 LEU A C 1
ATOM 1012 O O . LEU A 1 134 ? -3.661 -12.680 0.256 1.00 94.94 134 LEU A O 1
ATOM 1016 N N . GLU A 1 135 ? -2.033 -13.877 -0.719 1.00 94.81 135 GLU A N 1
ATOM 1017 C CA . GLU A 1 135 ? -1.889 -14.817 0.395 1.00 94.81 135 GLU A CA 1
ATOM 1018 C C . GLU A 1 135 ? -1.537 -14.081 1.698 1.00 94.81 135 GLU A C 1
ATOM 1020 O O . GLU A 1 135 ? -2.085 -14.366 2.772 1.00 94.81 135 GLU A O 1
ATOM 1025 N N . TYR A 1 136 ? -0.640 -13.094 1.612 1.00 93.56 136 TYR A N 1
ATOM 1026 C CA . TYR A 1 136 ? -0.292 -12.243 2.741 1.00 93.56 136 TYR A CA 1
ATOM 1027 C C . TYR A 1 136 ? -1.490 -11.420 3.227 1.00 93.56 136 TYR A C 1
ATOM 1029 O O . TYR A 1 136 ? -1.715 -11.349 4.438 1.00 93.56 136 TYR A O 1
ATOM 1037 N N . ALA A 1 137 ? -2.265 -10.817 2.320 1.00 95.00 137 ALA A N 1
ATOM 1038 C CA . ALA A 1 137 ? -3.453 -10.033 2.661 1.00 95.00 137 ALA A CA 1
ATOM 1039 C C . ALA A 1 137 ? -4.468 -10.871 3.452 1.00 95.00 137 ALA A C 1
ATOM 1041 O O . ALA A 1 137 ? -4.954 -10.453 4.508 1.00 95.00 137 ALA A O 1
ATOM 1042 N N . ASP A 1 138 ? -4.714 -12.094 2.988 1.00 95.62 138 ASP A N 1
ATOM 1043 C CA . ASP A 1 138 ? -5.610 -13.053 3.624 1.00 95.62 138 ASP A CA 1
ATOM 1044 C C . ASP A 1 138 ? -5.132 -13.473 5.016 1.00 95.62 138 ASP A C 1
ATOM 1046 O O . ASP A 1 138 ? -5.910 -13.510 5.976 1.00 95.62 138 ASP A O 1
ATOM 1050 N N . ARG A 1 139 ? -3.837 -13.780 5.152 1.00 94.00 139 ARG A N 1
ATOM 1051 C CA . ARG A 1 139 ? -3.229 -14.109 6.449 1.00 94.00 139 ARG A CA 1
ATOM 1052 C C . ARG A 1 139 ? -3.310 -12.928 7.410 1.00 94.00 139 ARG A C 1
ATOM 1054 O O . ARG A 1 139 ? -3.738 -13.116 8.547 1.00 94.00 139 ARG A O 1
ATOM 1061 N N . LEU A 1 140 ? -2.963 -11.722 6.956 1.00 92.88 140 LEU A N 1
ATOM 1062 C CA . LEU A 1 140 ? -3.028 -10.506 7.764 1.00 92.88 140 LEU A CA 1
ATOM 1063 C C . LEU A 1 140 ? -4.455 -10.266 8.265 1.00 92.88 140 LEU A C 1
ATOM 1065 O O . LEU A 1 140 ? -4.651 -10.075 9.462 1.00 92.88 140 LEU A O 1
ATOM 1069 N N . ARG A 1 141 ? -5.453 -10.356 7.377 1.00 93.88 141 ARG A N 1
ATOM 1070 C CA . ARG A 1 141 ? -6.868 -10.209 7.736 1.00 93.88 141 ARG A CA 1
ATOM 1071 C C . ARG A 1 141 ? -7.290 -11.210 8.812 1.00 93.88 141 ARG A C 1
ATOM 1073 O O . ARG A 1 141 ? -7.895 -10.806 9.801 1.00 93.88 141 ARG A O 1
ATOM 1080 N N . ARG A 1 142 ? -6.971 -12.499 8.642 1.00 94.38 142 ARG A N 1
ATOM 1081 C CA . ARG A 1 142 ? -7.320 -13.550 9.620 1.00 94.38 142 ARG A CA 1
ATOM 1082 C C . ARG A 1 142 ? -6.662 -13.318 10.980 1.00 94.38 142 ARG A C 1
ATOM 1084 O O . ARG A 1 142 ? -7.300 -13.529 12.006 1.00 94.38 142 ARG A O 1
ATOM 1091 N N . LEU A 1 143 ? -5.409 -12.865 10.991 1.00 92.12 143 LEU A N 1
ATOM 1092 C CA . LEU A 1 143 ? -4.654 -12.611 12.219 1.00 92.12 143 LEU A CA 1
ATOM 1093 C C . LEU A 1 143 ? -5.155 -11.383 12.987 1.00 92.12 143 LEU A C 1
ATOM 1095 O O . LEU A 1 143 ? -5.140 -11.390 14.217 1.00 92.12 143 LEU A O 1
ATOM 1099 N N . THR A 1 144 ? -5.590 -10.328 12.292 1.00 91.69 144 THR A N 1
ATOM 1100 C CA . THR A 1 144 ? -5.990 -9.071 12.945 1.00 91.69 144 THR A CA 1
ATOM 1101 C C . THR A 1 144 ? -7.483 -8.959 13.219 1.00 91.69 144 THR A C 1
ATOM 1103 O O . THR A 1 144 ? -7.872 -8.174 14.082 1.00 91.69 144 THR A O 1
ATOM 1106 N N . GLN A 1 145 ? -8.326 -9.769 12.569 1.00 93.69 145 GLN A N 1
ATOM 1107 C CA . GLN A 1 145 ? -9.775 -9.772 12.788 1.00 93.69 145 GLN A CA 1
ATOM 1108 C C . GLN A 1 145 ? -10.181 -9.919 14.272 1.00 93.69 145 GLN A C 1
ATOM 1110 O O . GLN A 1 145 ? -11.023 -9.128 14.711 1.00 93.69 145 GLN A O 1
ATOM 1115 N N . PRO A 1 146 ? -9.581 -10.823 15.081 1.00 94.50 146 PRO A N 1
ATOM 1116 C CA . PRO A 1 146 ? -9.905 -10.944 16.509 1.00 94.50 146 PRO A CA 1
ATOM 1117 C C . PRO A 1 146 ? -9.525 -9.723 17.358 1.00 94.50 146 PRO A C 1
ATOM 1119 O O . PRO A 1 146 ? -9.939 -9.637 18.507 1.00 94.50 146 PRO A O 1
ATOM 1122 N N . LEU A 1 147 ? -8.717 -8.806 16.819 1.00 93.75 147 LEU A N 1
ATOM 1123 C CA . LEU A 1 147 ? -8.210 -7.610 17.498 1.00 93.75 147 LEU A CA 1
ATOM 1124 C C . LEU A 1 147 ? -8.795 -6.317 16.906 1.00 93.75 147 LEU A C 1
ATOM 1126 O O . LEU A 1 147 ? -8.283 -5.230 17.170 1.00 93.75 147 LEU A O 1
ATOM 1130 N N . SER A 1 148 ? -9.825 -6.422 16.064 1.00 93.56 148 SER A N 1
ATOM 1131 C CA . SER A 1 148 ? -10.396 -5.300 15.300 1.00 93.56 148 SER A CA 1
ATOM 1132 C C . SER A 1 148 ? -11.077 -4.224 16.158 1.00 93.56 148 SER A C 1
ATOM 1134 O O . SER A 1 148 ? -11.257 -3.089 15.703 1.00 93.56 148 SER A O 1
ATOM 1136 N N . ASP A 1 149 ? -11.401 -4.556 17.408 1.00 94.75 149 ASP A N 1
ATOM 1137 C CA . ASP A 1 149 ? -11.885 -3.647 18.450 1.00 94.75 149 ASP A CA 1
ATOM 1138 C C . ASP A 1 149 ? -10.778 -2.727 18.989 1.00 94.75 149 ASP A C 1
ATOM 1140 O O . ASP A 1 149 ? -11.059 -1.634 19.475 1.00 94.75 149 ASP A O 1
ATOM 1144 N N . ARG A 1 150 ? -9.511 -3.143 18.870 1.00 93.50 150 ARG A N 1
ATOM 1145 C CA . ARG A 1 150 ? -8.333 -2.413 19.371 1.00 93.50 150 ARG A CA 1
ATOM 1146 C C . ARG A 1 150 ? -7.399 -1.937 18.268 1.00 93.50 150 ARG A C 1
ATOM 1148 O O . ARG A 1 150 ? -6.629 -1.005 18.494 1.00 93.50 150 ARG A O 1
ATOM 1155 N N . LEU A 1 151 ? -7.436 -2.570 17.100 1.00 94.06 151 LEU A N 1
ATOM 1156 C CA . LEU A 1 151 ? -6.524 -2.333 15.988 1.00 94.06 151 LEU A CA 1
ATOM 1157 C C . LEU A 1 151 ? -7.286 -1.957 14.719 1.00 94.06 151 LEU A C 1
ATOM 1159 O O . LEU A 1 151 ? -8.235 -2.626 14.315 1.00 94.06 151 LEU A O 1
ATOM 1163 N N . LEU A 1 152 ? -6.797 -0.921 14.045 1.00 96.12 152 LEU A N 1
ATOM 1164 C CA . LEU A 1 152 ? -7.148 -0.584 12.676 1.00 96.12 152 LEU A CA 1
ATOM 1165 C C . LEU A 1 152 ? -5.988 -0.994 11.762 1.00 96.12 152 LEU A C 1
ATOM 1167 O O . LEU A 1 152 ? -4.985 -0.292 11.644 1.00 96.12 152 LEU A O 1
ATOM 1171 N N . THR A 1 153 ? -6.096 -2.171 11.151 1.00 94.75 153 THR A N 1
ATOM 1172 C CA . THR A 1 153 ? -5.039 -2.720 10.292 1.00 94.75 153 THR A CA 1
ATOM 1173 C C . THR A 1 153 ? -5.179 -2.246 8.849 1.00 94.75 153 THR A C 1
ATOM 1175 O O . THR A 1 153 ? -6.253 -2.338 8.262 1.00 94.75 153 THR A O 1
ATOM 1178 N N . VAL A 1 154 ? -4.065 -1.806 8.265 1.00 96.06 154 VAL A N 1
ATOM 1179 C CA . VAL A 1 154 ? -3.927 -1.412 6.862 1.00 96.06 154 VAL A CA 1
ATOM 1180 C C . VAL A 1 154 ? -2.760 -2.189 6.254 1.00 96.06 154 VAL A C 1
ATOM 1182 O O . VAL A 1 154 ? -1.647 -2.182 6.788 1.00 96.06 154 VAL A O 1
ATOM 1185 N N . MET A 1 155 ? -3.000 -2.872 5.134 1.00 95.75 155 MET A N 1
ATOM 1186 C CA . MET A 1 155 ? -1.926 -3.554 4.417 1.00 95.75 155 MET A CA 1
ATOM 1187 C C . MET A 1 155 ? -1.036 -2.536 3.697 1.00 95.75 155 MET A C 1
ATOM 1189 O O . MET A 1 155 ? -1.519 -1.649 2.997 1.00 95.75 155 MET A O 1
ATOM 1193 N N . ARG A 1 156 ? 0.280 -2.684 3.840 1.00 94.94 156 ARG A N 1
ATOM 1194 C CA . ARG A 1 156 ? 1.274 -1.936 3.066 1.00 94.94 156 ARG A CA 1
ATOM 1195 C C . ARG A 1 156 ? 1.442 -2.577 1.684 1.00 94.94 156 ARG A C 1
ATOM 1197 O O . ARG A 1 156 ? 1.855 -3.731 1.597 1.00 94.94 156 ARG A O 1
ATOM 1204 N N . VAL A 1 157 ? 1.188 -1.800 0.629 1.00 94.25 157 VAL A N 1
ATOM 1205 C CA . VAL A 1 157 ? 1.273 -2.209 -0.786 1.00 94.25 157 VAL A CA 1
ATOM 1206 C C . VAL A 1 157 ? 2.222 -1.254 -1.514 1.00 94.25 157 VAL A C 1
ATOM 1208 O O . VAL A 1 157 ? 1.807 -0.204 -1.990 1.00 94.25 157 VAL A O 1
ATOM 1211 N N . TYR A 1 158 ? 3.526 -1.546 -1.491 1.00 92.69 158 TYR A N 1
ATOM 1212 C CA . TYR A 1 158 ? 4.564 -0.717 -2.127 1.00 92.69 158 TYR A CA 1
ATOM 1213 C C . TYR A 1 158 ? 5.144 -1.476 -3.320 1.00 92.69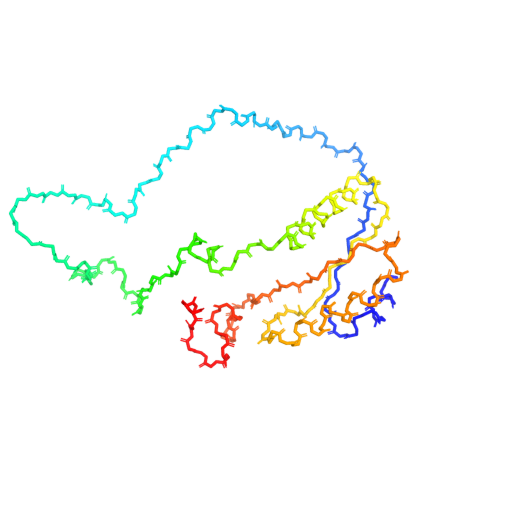 158 TYR A C 1
ATOM 1215 O O . TYR A 1 158 ? 5.572 -2.615 -3.147 1.00 92.69 158 TYR A O 1
ATOM 1223 N N . PHE A 1 159 ? 5.194 -0.850 -4.493 1.00 89.38 159 PHE A N 1
ATOM 1224 C CA . PHE A 1 159 ? 5.680 -1.489 -5.725 1.00 89.38 159 PHE A CA 1
ATOM 1225 C C . PHE A 1 159 ? 7.183 -1.311 -5.944 1.00 89.38 159 PHE A C 1
ATOM 1227 O O . PHE A 1 159 ? 7.810 -2.124 -6.609 1.00 89.38 159 PHE A O 1
ATOM 1234 N N . GLU A 1 160 ? 7.781 -0.290 -5.334 1.00 87.88 160 GLU A N 1
ATOM 1235 C CA . GLU A 1 160 ? 9.200 0.026 -5.469 1.00 87.88 160 GLU A CA 1
ATOM 1236 C C . GLU A 1 160 ? 9.834 0.351 -4.113 1.00 87.88 160 GLU A C 1
ATOM 1238 O O . GLU A 1 160 ? 9.162 0.555 -3.095 1.00 87.88 160 GLU A O 1
ATOM 1243 N N . LYS A 1 161 ? 11.165 0.427 -4.092 1.00 84.75 161 LYS A N 1
ATOM 1244 C CA . LYS A 1 161 ? 11.891 1.009 -2.965 1.00 84.75 161 LYS A CA 1
ATOM 1245 C C . LYS A 1 161 ? 13.023 1.866 -3.533 1.00 84.75 161 LYS A C 1
ATOM 1247 O O . LYS A 1 161 ? 13.907 1.281 -4.158 1.00 84.75 161 LYS A O 1
ATOM 1252 N N . PRO A 1 162 ? 13.081 3.179 -3.253 1.00 83.62 162 PRO A N 1
ATOM 1253 C CA . PRO A 1 162 ? 14.090 4.063 -3.832 1.00 83.62 162 PRO A CA 1
ATOM 1254 C C . PRO A 1 162 ? 15.511 3.589 -3.491 1.00 83.62 162 PRO A C 1
ATOM 1256 O O . PRO A 1 162 ? 15.780 3.110 -2.379 1.00 83.62 162 PRO A O 1
ATOM 1259 N N . ARG A 1 163 ? 16.420 3.663 -4.466 1.00 82.88 163 ARG A N 1
ATOM 1260 C CA . ARG A 1 163 ? 17.836 3.281 -4.340 1.00 82.88 163 ARG A CA 1
ATOM 1261 C C . ARG A 1 163 ? 18.723 4.326 -4.998 1.00 82.88 163 ARG A C 1
ATOM 1263 O O . ARG A 1 163 ? 18.358 4.893 -6.018 1.00 82.88 163 ARG A O 1
ATOM 1270 N N . THR A 1 164 ? 19.909 4.513 -4.430 1.00 82.88 164 THR A N 1
ATOM 1271 C CA . THR A 1 164 ? 21.008 5.296 -5.017 1.00 82.88 164 THR A CA 1
ATOM 1272 C C . THR A 1 164 ? 21.999 4.425 -5.797 1.00 82.88 164 THR A C 1
ATOM 1274 O O . THR A 1 164 ? 22.874 4.949 -6.475 1.00 82.88 164 THR A O 1
ATOM 1277 N N . THR A 1 165 ? 21.865 3.099 -5.708 1.00 83.44 165 THR A N 1
ATOM 1278 C CA . THR A 1 165 ? 22.680 2.099 -6.412 1.00 83.44 165 THR A CA 1
ATOM 1279 C C . THR A 1 165 ? 21.849 1.355 -7.459 1.00 83.44 165 THR A C 1
ATOM 1281 O O . THR A 1 165 ? 20.616 1.364 -7.408 1.00 83.44 165 THR A O 1
ATOM 1284 N N . VAL A 1 166 ? 22.522 0.669 -8.388 1.00 77.62 166 VAL A N 1
ATOM 1285 C CA . VAL A 1 166 ? 21.867 -0.239 -9.343 1.00 77.62 166 VAL A CA 1
ATOM 1286 C C . VAL A 1 166 ? 21.192 -1.391 -8.587 1.00 77.62 166 VAL A C 1
ATOM 1288 O O . VAL A 1 166 ? 21.693 -1.854 -7.560 1.00 77.62 166 VAL A O 1
ATOM 1291 N N . GLY A 1 167 ? 20.020 -1.798 -9.065 1.00 81.38 167 GLY A N 1
ATOM 1292 C CA . GLY A 1 167 ? 19.178 -2.844 -8.494 1.00 81.38 167 GLY A CA 1
ATOM 1293 C C . GLY A 1 167 ? 17.766 -2.772 -9.073 1.00 81.38 167 GLY A C 1
ATOM 1294 O O . GLY A 1 167 ? 17.434 -1.787 -9.742 1.00 81.38 167 GLY A O 1
ATOM 12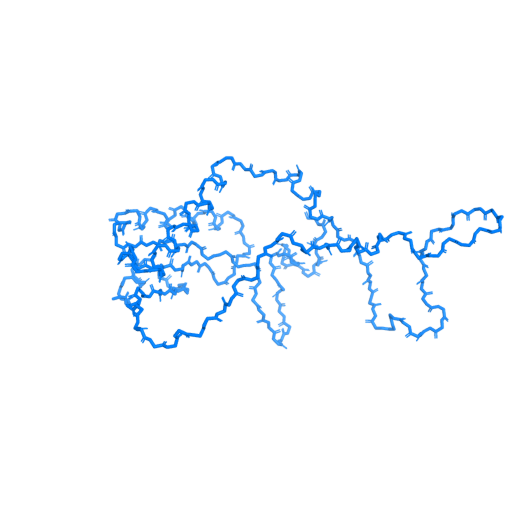95 N N . TRP A 1 168 ? 16.957 -3.794 -8.781 1.00 83.44 168 TRP A N 1
ATOM 1296 C CA . TRP A 1 168 ? 15.582 -3.910 -9.271 1.00 83.44 168 TRP A CA 1
ATOM 1297 C C . TRP A 1 168 ? 14.756 -2.655 -8.973 1.00 83.44 168 TRP A C 1
ATOM 1299 O O . TRP A 1 168 ? 14.803 -2.108 -7.861 1.00 83.44 168 TRP A O 1
ATOM 1309 N N . LYS A 1 169 ? 14.023 -2.192 -9.988 1.00 82.31 169 LYS A N 1
ATOM 1310 C CA . LYS A 1 169 ? 13.340 -0.893 -9.989 1.00 82.31 169 LYS A CA 1
ATOM 1311 C C . LYS A 1 169 ? 11.948 -0.935 -9.374 1.00 82.31 169 LYS A C 1
ATOM 1313 O O . LYS A 1 169 ? 11.478 0.096 -8.906 1.00 82.31 169 LYS A O 1
ATOM 1318 N N . GLY A 1 170 ? 11.352 -2.116 -9.259 1.00 84.50 170 GLY A N 1
ATOM 1319 C CA . GLY A 1 170 ? 10.024 -2.299 -8.687 1.00 84.50 170 GLY A CA 1
ATOM 1320 C C . GLY A 1 170 ? 9.059 -2.926 -9.683 1.00 84.50 170 GLY A C 1
ATOM 1321 O O . GLY A 1 170 ? 9.303 -2.893 -10.883 1.00 84.50 170 GLY A O 1
ATOM 1322 N N . LEU A 1 171 ? 7.949 -3.455 -9.168 1.00 86.81 171 LEU A N 1
ATOM 1323 C CA . LEU A 1 171 ? 6.966 -4.221 -9.941 1.00 86.81 171 LEU A CA 1
ATOM 1324 C C . LEU A 1 171 ? 6.336 -3.398 -11.067 1.00 86.81 171 LEU A C 1
ATOM 1326 O O . LEU A 1 171 ? 6.024 -3.942 -12.109 1.00 86.81 171 LEU A O 1
ATOM 1330 N N . LEU A 1 172 ? 6.182 -2.089 -10.855 1.00 86.56 172 LEU A N 1
ATOM 1331 C CA . LEU A 1 172 ? 5.640 -1.174 -11.862 1.00 86.56 172 LEU A CA 1
ATOM 1332 C C . LEU A 1 172 ? 6.589 -0.960 -13.050 1.00 86.56 172 LEU A C 1
ATOM 1334 O O . LEU A 1 172 ? 6.134 -0.652 -14.140 1.00 86.56 172 LEU A O 1
ATOM 1338 N N . TYR A 1 173 ? 7.900 -1.031 -12.816 1.00 85.75 173 TYR A N 1
ATOM 1339 C CA . TYR A 1 173 ? 8.897 -0.741 -13.845 1.00 85.75 173 TYR A CA 1
ATOM 1340 C C . TYR A 1 173 ? 9.432 -2.004 -14.505 1.00 85.75 173 TYR A C 1
ATOM 1342 O O . TYR A 1 173 ? 9.814 -1.942 -15.658 1.00 85.75 173 TYR A O 1
ATOM 1350 N N . ASP A 1 174 ? 9.544 -3.108 -13.773 1.00 87.06 174 ASP A N 1
ATOM 1351 C CA . ASP A 1 174 ? 10.128 -4.359 -14.260 1.00 87.06 174 ASP A CA 1
ATOM 1352 C C . ASP A 1 174 ? 9.376 -5.541 -13.625 1.00 87.06 174 ASP A C 1
ATOM 1354 O O . ASP A 1 174 ? 9.847 -6.104 -12.622 1.00 87.06 174 ASP A O 1
ATOM 1358 N N . PRO A 1 175 ? 8.168 -5.857 -14.133 1.00 86.06 175 PRO A N 1
ATOM 1359 C CA . PRO A 1 175 ? 7.284 -6.851 -13.532 1.00 86.06 175 PRO A CA 1
ATOM 1360 C C . PRO A 1 175 ? 7.851 -8.273 -13.585 1.00 86.06 175 PRO A C 1
ATOM 1362 O O . PRO A 1 175 ? 7.608 -9.052 -12.666 1.00 86.06 175 PRO A O 1
ATOM 1365 N N . ASP A 1 176 ? 8.667 -8.576 -14.597 1.00 86.06 176 ASP A N 1
ATOM 1366 C CA . ASP A 1 176 ? 9.278 -9.892 -14.820 1.00 86.06 176 ASP A CA 1
ATOM 1367 C C . ASP A 1 176 ? 10.647 -10.072 -14.138 1.00 86.06 176 ASP A C 1
ATOM 1369 O O . ASP A 1 176 ? 11.255 -11.142 -14.231 1.00 86.06 176 ASP A O 1
ATOM 1373 N N . LEU A 1 177 ? 11.147 -9.040 -13.444 1.00 84.50 177 LEU A N 1
ATOM 1374 C CA . LEU A 1 177 ? 12.463 -9.026 -12.791 1.00 84.50 177 LEU A CA 1
ATOM 1375 C C . LEU A 1 177 ? 13.621 -9.363 -13.757 1.00 84.50 177 LEU A C 1
ATOM 1377 O O . LEU A 1 177 ? 14.580 -10.045 -13.374 1.00 84.50 177 LEU A O 1
ATOM 1381 N N . ASN A 1 178 ? 13.524 -8.921 -15.011 1.00 88.06 178 ASN A N 1
ATOM 1382 C CA . ASN A 1 178 ? 14.455 -9.266 -16.087 1.00 88.06 178 ASN A CA 1
ATOM 1383 C C . ASN A 1 178 ? 15.078 -8.035 -16.772 1.00 88.06 178 ASN A C 1
ATOM 1385 O O . ASN A 1 178 ? 15.695 -8.184 -17.828 1.00 88.06 178 ASN A O 1
ATOM 1389 N N . ASP A 1 179 ? 14.940 -6.848 -16.168 1.00 84.19 179 ASP A N 1
ATOM 1390 C CA . ASP A 1 179 ? 15.399 -5.561 -16.703 1.00 84.19 179 ASP A CA 1
ATOM 1391 C C . ASP A 1 179 ? 14.774 -5.204 -18.075 1.00 84.19 179 ASP A C 1
ATOM 1393 O O . ASP A 1 179 ? 15.381 -4.483 -18.870 1.00 84.19 179 ASP A O 1
ATOM 1397 N N . SER A 1 180 ? 13.557 -5.688 -18.365 1.00 83.88 180 SER A N 1
ATOM 1398 C CA . SER A 1 180 ? 12.826 -5.381 -19.613 1.00 83.88 180 SER A CA 1
ATOM 1399 C C . SER A 1 180 ? 12.237 -3.971 -19.656 1.00 83.88 180 SER A C 1
ATOM 1401 O O . SER A 1 180 ? 12.021 -3.440 -20.743 1.00 83.88 180 SER A O 1
ATOM 1403 N N . PHE A 1 181 ? 12.027 -3.349 -18.493 1.00 81.12 181 PHE A N 1
ATOM 1404 C CA . PHE A 1 181 ? 11.387 -2.037 -18.346 1.00 81.12 181 PHE A CA 1
ATOM 1405 C C . PHE A 1 181 ? 9.940 -1.968 -18.868 1.00 81.12 181 PHE A C 1
ATOM 1407 O O . PHE A 1 181 ? 9.506 -0.925 -19.360 1.00 81.12 181 PHE A O 1
ATOM 1414 N N . ASP A 1 182 ? 9.189 -3.065 -18.751 1.00 82.62 182 ASP A N 1
ATOM 1415 C CA . ASP A 1 182 ? 7.808 -3.145 -19.226 1.00 82.62 182 ASP A CA 1
ATOM 1416 C C . ASP A 1 182 ? 6.820 -2.422 -18.292 1.00 82.62 182 ASP A C 1
ATOM 1418 O O . ASP A 1 182 ? 6.199 -3.014 -17.413 1.00 82.62 182 ASP A O 1
ATOM 1422 N N . ILE A 1 183 ? 6.725 -1.102 -18.458 1.00 84.56 183 ILE A N 1
ATOM 1423 C CA . ILE A 1 183 ? 5.775 -0.224 -17.751 1.00 84.56 183 ILE A CA 1
ATOM 1424 C C . ILE A 1 183 ? 4.486 0.024 -18.554 1.00 84.56 183 ILE A C 1
ATOM 1426 O O . ILE A 1 183 ? 3.527 0.603 -18.041 1.00 84.56 183 ILE A O 1
ATOM 1430 N N . ALA A 1 184 ? 4.494 -0.308 -19.846 1.00 72.69 184 ALA A N 1
ATOM 1431 C CA . ALA A 1 184 ? 3.400 0.003 -20.762 1.00 72.69 184 ALA A CA 1
ATOM 1432 C C . ALA A 1 184 ? 2.319 -1.090 -20.800 1.00 72.69 184 ALA A C 1
ATOM 1434 O O . ALA A 1 184 ? 1.230 -0.817 -21.311 1.00 72.69 184 ALA A O 1
ATOM 1435 N N . THR A 1 185 ? 2.631 -2.276 -20.273 1.00 58.25 185 THR A N 1
ATOM 1436 C CA . THR A 1 185 ? 1.740 -3.436 -20.137 1.00 58.25 185 THR A CA 1
ATOM 1437 C C . THR A 1 185 ? 1.119 -3.490 -18.743 1.00 58.25 185 THR A C 1
ATOM 1439 O O . THR A 1 185 ? -0.075 -3.851 -18.657 1.00 58.25 185 THR A O 1
#

Secondary structure (DSSP, 8-state):
-HHHHHHHSTTSEEEEE------S----------GGG---PPPPPTT-S-----SS---------TTSSS-TT-S---PPPPHHHHHHHSPPPHHHHHHHHHHHHHHHHHHTTSS-PEEEEEE-SS---HHHHHHHHHHHHHHHGGGTTTEEEEE---S----SSS----TTT-TTSSS------

InterPro domains:
  IPR006218 DAHP synthetase I/KDSA [PF00793] (109-184)
  IPR006219 DAHP synthase, class 1 [PTHR21225] (64-184)
  IPR013785 Aldolase-type TIM barrel [G3DSA:3.20.20.70] (66-185)